Protein AF-A0A944U010-F1 (afdb_monomer)

Sequence (322 aa):
AKILEEIIHKALPENEAYVIQGGVEVAQELLSLPFNHIYYTGGNAVGKIVMKAAADNFSSITLEMGGKSPVIVDETANLENAAKKVAWGRVMNAGQVCVAPEYVIAHETISERFTLLIKEQMESLYNSENTGFNNSKYVPRIINGRHTKRIKSLIDDALKKGAQTVLGGGADLQDRFIEPTILKNMNEKMNIMNEEVFGPVISLLTYKERSEVIEIIEKRANPLALYIYSNNKDNISFFLDNTSSGSAVINNNCIQAGGNPNLPFGGVGSSGMGRSGGHRGFVEMSNERSVVHQPLDKFRDFMLQFPPYSDKYVNMITKAIK

Mean predicted aligned error: 4.66 Å

pLDDT: mean 95.39, std 6.62, range [58.0, 98.94]

Foldseek 3Di:
DVVVQVVDVVPDPCVVDHDDDDDPVSVLVVLQDQAQEEEDEEALVVVVVSVVSCVVNVHHYWYQYAWAAEAEAEPAFPLLLLLLQLLCLLQQQQLLDRFRHQEYAYAPVCQVVSLVSNVVNNCVVQVVVVPFNVPGPRGHADPALVLLVVLLVLLVQQVVVPKDWPDASDGDSVRNDGGQTEIEPDDPVRVSLADRNSGNYYYYHYDHDLVVVLVSQVVIDAGQEYEYGHPDPVSVCVDVVSHHWVYYDYSHTDCLPPPDQPRFHHTDDSSIDATDGHVRNVVSVDDPDDDDDDDPDPVSPPPCVDPPRDPVNVVVVVVVVD

Radius of gyration: 25.42 Å; Cα contacts (8 Å, |Δi|>4): 575; chains: 1; bounding box: 83×34×60 Å

Secondary structure (DSSP, 8-state):
-HHHHHHHHHHS-TTT------SHHHHHHHHHS--SEEEEEE-HHHHHHHHHHHHHTT-EEEEEE----EEEE-TTS-HHHHHHHHHHHHHGGGG--TTS--EEEEETTTHHHHHHHHHHHHHHHH-TTSS-GGG-TTSPPPSSHHHHHHHHHHHHHHHHTT-EEEE---EETTTTEE--EEEES--TTSGGGTS---SSEEEEEEESSHHHHHHHHHTSPPPSEEEEE-S-HHHHHHHHHT---SEEEES-SSTTTTS-TTS-B---GGGEES-BSHHHHHHHTS-----------TTT---TTSSSPPHHHHHHHHHHH-

Solvent-accessible surface area (backbone atoms only — not comparable to full-atom values): 17706 Å² total; per-residue (Å²): 104,71,68,54,38,56,50,42,64,71,73,38,58,69,93,81,44,78,74,84,88,72,61,69,68,52,51,53,56,57,49,71,49,83,48,72,61,49,81,45,77,49,55,62,77,56,51,56,50,51,57,57,41,28,60,81,57,68,26,46,68,32,35,40,27,32,38,59,7,44,30,41,33,46,84,61,31,64,51,69,65,49,17,43,45,49,32,49,40,20,35,48,67,22,9,61,44,54,52,23,52,35,34,37,40,20,28,60,93,42,32,70,64,40,53,52,40,25,49,54,33,39,40,56,74,37,29,68,84,70,74,44,53,88,72,22,94,72,48,49,56,45,96,39,55,69,60,33,53,50,44,52,49,30,54,53,45,25,46,77,71,62,30,42,78,81,37,64,77,51,69,38,69,89,72,14,35,62,38,64,22,35,36,32,66,68,53,87,89,22,57,55,73,78,46,65,64,64,32,26,52,37,40,39,44,70,34,86,53,79,66,52,52,42,59,64,52,66,79,46,68,32,12,23,24,35,29,39,31,54,71,48,66,67,59,53,50,52,54,57,77,64,53,68,49,26,39,76,35,73,72,50,70,62,61,74,67,90,70,45,53,88,47,67,38,37,22,34,77,65,1,16,39,56,42,33,41,55,67,42,31,54,53,66,76,50,81,91,76,84,84,85,86,80,74,96,41,87,82,76,62,67,61,60,84,44,81,81,73,42,71,67,42,53,52,52,53,57,60,72,76,105

Nearest PDB structures (foldseek):
  3u4j-assembly1_D  TM=8.575E-01  e=3.989E-23  Sinorhizobium meliloti
  3rh9-assembly1_A  TM=8.811E-01  e=4.782E-23  Marinobacter nauticus VT8
  4h7n-assembly1_D  TM=8.584E-01  e=9.876E-23  Trichormus variabilis ATCC 29413
  1t90-assembly1_D  TM=8.931E-01  e=3.076E-20  Bacillus subtilis
  1wnb-assembly1_A  TM=8.772E-01  e=2.566E-20  Escherichia coli K-12

Structure (mmCIF, N/CA/C/O backbone):
data_AF-A0A944U010-F1
#
_entry.id   AF-A0A944U010-F1
#
loop_
_atom_site.group_PDB
_atom_site.id
_atom_site.type_symbol
_atom_site.label_atom_id
_atom_site.label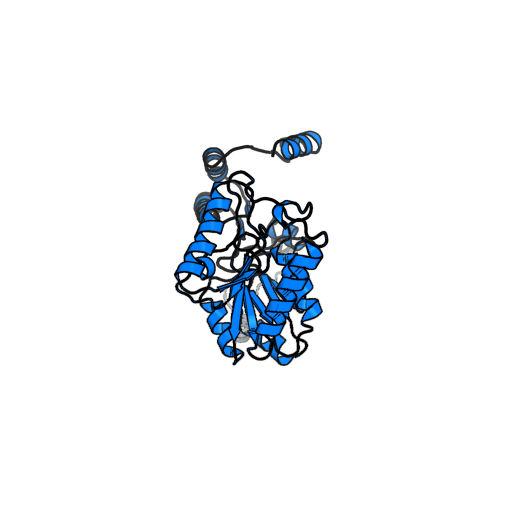_alt_id
_atom_site.label_comp_id
_atom_site.label_asym_id
_atom_site.label_entity_id
_atom_site.label_seq_id
_atom_site.pdbx_PDB_ins_code
_atom_site.Cartn_x
_atom_site.Cartn_y
_atom_site.Cartn_z
_atom_site.occupancy
_atom_site.B_iso_or_equiv
_atom_site.auth_seq_id
_atom_site.auth_comp_id
_atom_site.auth_asym_id
_atom_site.auth_atom_id
_atom_site.pdbx_PDB_model_num
ATOM 1 N N . ALA A 1 1 ? -10.208 6.936 -18.820 1.00 90.75 1 ALA A N 1
ATOM 2 C CA . ALA A 1 1 ? -9.787 6.262 -20.062 1.00 90.75 1 ALA A CA 1
ATOM 3 C C . ALA A 1 1 ? -10.024 7.177 -21.261 1.00 90.75 1 ALA A C 1
ATOM 5 O O . ALA A 1 1 ? -9.066 7.818 -21.649 1.00 90.75 1 ALA A O 1
ATOM 6 N N . LYS A 1 2 ? -11.267 7.390 -21.724 1.00 96.12 2 LYS A N 1
ATOM 7 C CA . LYS A 1 2 ? -11.585 8.322 -22.835 1.00 96.12 2 LYS A CA 1
ATOM 8 C C . LYS A 1 2 ? -10.921 9.707 -22.746 1.00 96.12 2 LYS A C 1
ATOM 10 O O . LYS A 1 2 ? -10.207 10.096 -23.650 1.00 96.12 2 LYS A O 1
ATOM 15 N N . ILE A 1 3 ? -11.056 10.399 -21.611 1.00 97.50 3 ILE A N 1
ATOM 16 C CA . ILE A 1 3 ? -10.417 11.719 -21.419 1.00 97.50 3 ILE A CA 1
ATOM 17 C C . ILE A 1 3 ? -8.880 11.641 -21.505 1.00 97.50 3 ILE A C 1
ATOM 19 O O . ILE A 1 3 ? -8.246 12.557 -22.010 1.00 97.50 3 ILE A O 1
ATOM 23 N N . LEU A 1 4 ? -8.266 10.556 -21.018 1.00 96.94 4 LEU A N 1
ATOM 24 C CA . LEU A 1 4 ? -6.812 10.382 -21.100 1.00 96.94 4 LEU A CA 1
ATOM 25 C C . LEU A 1 4 ? -6.372 10.197 -22.556 1.00 96.94 4 LEU A C 1
ATOM 27 O O . LEU A 1 4 ? -5.407 10.823 -22.970 1.00 96.94 4 LEU A O 1
ATOM 31 N N . GLU A 1 5 ? -7.093 9.374 -23.316 1.00 97.00 5 GLU A N 1
ATOM 32 C CA . GLU A 1 5 ? -6.865 9.200 -24.754 1.00 97.00 5 GLU A CA 1
ATOM 33 C C . GLU A 1 5 ? -6.960 10.538 -25.496 1.00 97.00 5 GLU A C 1
ATOM 35 O O . GLU A 1 5 ? -6.028 10.910 -26.201 1.00 97.00 5 GLU A O 1
ATOM 40 N N . GLU A 1 6 ? -8.026 11.309 -25.259 1.00 97.69 6 GLU A N 1
ATOM 41 C CA . GLU A 1 6 ? -8.210 12.636 -25.862 1.00 97.69 6 GLU A CA 1
ATOM 42 C C . GLU A 1 6 ? -7.049 13.590 -25.546 1.00 97.69 6 GLU A C 1
ATOM 44 O O . GLU A 1 6 ? -6.573 14.306 -26.429 1.00 97.69 6 GLU A O 1
ATOM 49 N N . ILE A 1 7 ? -6.578 13.605 -24.294 1.00 97.88 7 ILE A N 1
ATOM 50 C CA . ILE A 1 7 ? -5.450 14.446 -23.879 1.00 97.88 7 ILE A CA 1
ATOM 51 C C . ILE A 1 7 ? -4.161 14.004 -24.577 1.00 97.88 7 ILE A C 1
ATOM 53 O O . ILE A 1 7 ? -3.458 14.853 -25.120 1.00 97.88 7 ILE A O 1
ATOM 57 N N . ILE A 1 8 ? -3.849 12.705 -24.572 1.00 97.94 8 ILE A N 1
ATOM 58 C CA . ILE A 1 8 ? -2.595 12.184 -25.129 1.00 97.94 8 ILE A CA 1
ATOM 59 C C . ILE A 1 8 ? -2.548 12.371 -26.644 1.00 97.94 8 ILE A C 1
ATOM 61 O O . ILE A 1 8 ? -1.578 12.943 -27.131 1.00 97.94 8 ILE A O 1
ATOM 65 N N . HIS A 1 9 ? -3.607 12.007 -27.371 1.00 96.25 9 HIS A N 1
ATOM 66 C CA . HIS A 1 9 ? -3.659 12.168 -28.830 1.00 96.25 9 HIS A CA 1
ATOM 67 C C . HIS A 1 9 ? -3.589 13.638 -29.267 1.00 96.25 9 HIS A C 1
ATOM 69 O O . HIS A 1 9 ? -3.142 13.944 -30.369 1.00 96.25 9 HIS A O 1
ATOM 75 N N . LYS A 1 10 ? -4.025 14.570 -28.410 1.00 97.50 10 LYS A N 1
ATOM 76 C CA . LYS A 1 10 ? -3.887 16.007 -28.670 1.00 97.50 10 LYS A CA 1
ATOM 77 C C . LYS A 1 10 ? -2.492 16.540 -28.333 1.00 97.50 10 LYS A C 1
ATOM 79 O O . LYS A 1 10 ? -2.054 17.506 -28.953 1.00 97.50 10 LYS A O 1
ATOM 84 N N . ALA A 1 11 ? -1.844 15.988 -27.311 1.00 98.12 11 ALA A N 1
ATOM 85 C CA . ALA A 1 11 ? -0.589 16.508 -26.777 1.00 98.12 11 ALA A CA 1
ATOM 86 C C . ALA A 1 11 ? 0.652 15.947 -27.482 1.00 98.12 11 ALA A C 1
ATOM 88 O O . ALA A 1 11 ? 1.661 16.647 -27.544 1.00 98.12 11 ALA A O 1
ATOM 89 N N . LEU A 1 12 ? 0.590 14.708 -27.975 1.00 98.00 12 LEU A N 1
ATOM 90 C CA . LEU A 1 12 ? 1.741 13.970 -28.490 1.00 98.00 12 LEU A CA 1
ATOM 91 C C . LEU A 1 12 ? 1.408 13.283 -29.824 1.00 98.00 12 LEU A C 1
ATOM 93 O O . LEU A 1 12 ? 0.271 12.850 -30.019 1.00 98.00 12 LEU A O 1
ATOM 97 N N . PRO A 1 13 ? 2.384 13.152 -30.739 1.00 97.81 13 PRO A N 1
ATOM 98 C CA . PRO A 1 13 ? 2.246 12.310 -31.922 1.00 97.81 13 PRO A CA 1
ATOM 99 C C . PRO A 1 13 ? 1.966 10.845 -31.557 1.00 97.81 13 PRO A C 1
ATOM 101 O O . PRO A 1 13 ? 2.537 10.314 -30.603 1.00 97.81 13 PRO A O 1
ATOM 104 N N . GLU A 1 14 ? 1.158 10.155 -32.366 1.00 96.06 14 GLU A N 1
ATOM 105 C CA . GLU A 1 14 ? 0.796 8.746 -32.126 1.00 96.06 14 GLU A CA 1
ATOM 106 C C . GLU A 1 14 ? 2.011 7.802 -32.089 1.00 96.06 14 GLU A C 1
ATOM 108 O O . GLU A 1 14 ? 1.986 6.782 -31.405 1.00 96.06 14 GLU A O 1
ATOM 113 N N . ASN A 1 15 ? 3.095 8.139 -32.798 1.00 96.44 15 ASN A N 1
ATOM 114 C CA . ASN A 1 15 ? 4.334 7.356 -32.813 1.00 96.44 15 ASN A CA 1
ATOM 115 C C . ASN A 1 15 ? 5.243 7.602 -31.592 1.00 96.44 15 ASN A C 1
ATOM 117 O O . ASN A 1 15 ? 6.279 6.949 -31.481 1.00 96.44 15 ASN A O 1
ATOM 121 N N . GLU A 1 16 ? 4.883 8.531 -30.703 1.00 96.81 16 GLU A N 1
ATOM 122 C CA . GLU A 1 16 ? 5.572 8.782 -29.430 1.00 96.81 16 GLU A CA 1
ATOM 123 C C . GLU A 1 16 ? 4.758 8.272 -28.235 1.00 96.81 16 GLU A C 1
ATOM 125 O O . GLU A 1 16 ? 5.322 7.689 -27.309 1.00 96.81 16 GLU A O 1
ATOM 130 N N . ALA A 1 17 ? 3.434 8.465 -28.250 1.00 97.06 17 ALA A N 1
ATOM 131 C CA . ALA A 1 17 ? 2.532 7.971 -27.214 1.00 97.06 17 ALA A CA 1
ATOM 132 C C . ALA A 1 17 ? 1.149 7.631 -27.782 1.00 97.06 17 ALA A C 1
ATOM 134 O O . ALA A 1 17 ? 0.562 8.405 -28.535 1.00 97.06 17 ALA A O 1
ATOM 135 N N . TYR A 1 18 ? 0.595 6.497 -27.350 1.00 96.12 18 TYR A N 1
ATOM 136 C CA . TYR A 1 18 ? -0.709 6.014 -27.801 1.00 96.12 18 TYR A CA 1
ATOM 137 C C . TYR A 1 18 ? -1.495 5.382 -26.649 1.00 96.12 18 TYR A C 1
ATOM 139 O O . TYR A 1 18 ? -0.912 4.734 -25.775 1.00 96.12 18 TYR A O 1
ATOM 147 N N . VAL A 1 19 ? -2.820 5.562 -26.631 1.00 97.00 19 VAL A N 1
ATOM 148 C CA . VAL A 1 19 ? -3.693 5.016 -25.580 1.00 97.00 19 VAL A CA 1
ATOM 149 C C . VAL A 1 19 ? -4.583 3.927 -26.158 1.00 97.00 19 VAL A C 1
ATOM 151 O O . VAL A 1 19 ? -5.473 4.193 -26.955 1.00 97.00 19 VAL A O 1
ATOM 154 N N . ILE A 1 20 ? -4.398 2.696 -25.683 1.00 96.00 20 ILE A N 1
ATOM 155 C CA . ILE A 1 20 ? -5.239 1.560 -26.066 1.00 96.00 20 ILE A CA 1
ATOM 156 C C . ILE A 1 20 ? -6.240 1.293 -24.939 1.00 96.00 20 ILE A C 1
ATOM 158 O O . ILE A 1 20 ? -5.865 0.918 -23.827 1.00 96.00 20 ILE A O 1
ATOM 162 N N . GLN A 1 21 ? -7.529 1.503 -25.213 1.00 97.06 21 GLN A N 1
ATOM 163 C CA . GLN A 1 21 ? -8.601 1.185 -24.269 1.00 97.06 21 GLN A CA 1
ATOM 164 C C . GLN A 1 21 ? -9.054 -0.268 -24.427 1.00 97.06 21 GLN A C 1
ATOM 166 O O . GLN A 1 21 ? -9.300 -0.736 -25.534 1.00 97.06 21 GLN A O 1
ATOM 171 N N . GLY A 1 22 ? -9.251 -0.968 -23.311 1.00 96.38 22 GLY A N 1
ATOM 172 C CA . GLY A 1 22 ? -9.765 -2.329 -23.350 1.00 96.38 22 GLY A CA 1
ATOM 173 C C . GLY A 1 22 ? -9.802 -3.022 -21.997 1.00 96.38 22 GLY A C 1
ATOM 174 O O . GLY A 1 22 ? -9.460 -2.443 -20.965 1.00 96.38 22 GLY A O 1
ATOM 175 N N . GLY A 1 23 ? -10.281 -4.265 -22.029 1.00 95.56 23 GLY A N 1
ATOM 176 C CA . GLY A 1 23 ? -10.322 -5.174 -20.890 1.00 95.56 23 GLY A CA 1
ATOM 177 C C . GLY A 1 23 ? -9.124 -6.121 -20.854 1.00 95.56 23 GLY A C 1
ATOM 178 O O . GLY A 1 23 ? -8.005 -5.763 -21.220 1.00 95.56 23 GLY A O 1
ATOM 179 N N . VAL A 1 24 ? -9.376 -7.348 -20.400 1.00 95.50 24 VAL A N 1
ATOM 180 C CA . VAL A 1 24 ? -8.340 -8.375 -20.224 1.00 95.50 24 VAL A CA 1
ATOM 181 C C . VAL A 1 24 ? -7.765 -8.815 -21.567 1.00 95.50 24 VAL A C 1
ATOM 183 O O . VAL A 1 24 ? -6.556 -8.979 -21.675 1.00 95.50 24 VAL A O 1
ATOM 186 N N . GLU A 1 25 ? -8.608 -8.958 -22.585 1.00 97.25 25 GLU A N 1
ATOM 187 C CA . GLU A 1 25 ? -8.232 -9.443 -23.914 1.00 97.25 25 GLU A CA 1
ATOM 188 C C . GLU A 1 25 ? -7.225 -8.495 -24.579 1.00 97.25 25 GLU A C 1
ATOM 190 O O . GLU A 1 25 ? -6.161 -8.917 -25.021 1.00 97.25 25 GLU A O 1
ATOM 195 N N . VAL A 1 26 ? -7.513 -7.191 -24.542 1.00 97.44 26 VAL A N 1
ATOM 196 C CA . VAL A 1 26 ? -6.627 -6.144 -25.073 1.00 97.44 26 VAL A CA 1
ATOM 197 C C . VAL A 1 26 ? -5.307 -6.091 -24.305 1.00 97.44 26 VAL A C 1
ATOM 199 O O . VAL A 1 26 ? -4.243 -5.979 -24.907 1.00 97.44 26 VAL A O 1
ATOM 202 N N . ALA A 1 27 ? -5.351 -6.200 -22.972 1.00 96.19 27 ALA A N 1
ATOM 203 C CA . ALA A 1 27 ? -4.136 -6.220 -22.164 1.00 96.19 27 ALA A CA 1
ATOM 204 C C . ALA A 1 27 ? -3.255 -7.446 -22.469 1.00 96.19 27 ALA A C 1
ATOM 206 O O . ALA A 1 27 ? -2.035 -7.324 -22.489 1.00 96.19 27 ALA A O 1
ATOM 207 N N . GLN A 1 28 ? -3.851 -8.617 -22.719 1.00 95.81 28 GLN A N 1
ATOM 208 C CA . GLN A 1 28 ? -3.118 -9.831 -23.092 1.00 95.81 28 GLN A CA 1
ATOM 209 C C . GLN A 1 28 ? -2.458 -9.706 -24.465 1.00 95.81 28 GLN A C 1
ATOM 211 O O . GLN A 1 28 ? -1.297 -10.081 -24.611 1.00 95.81 28 GLN A O 1
ATOM 216 N N . GLU A 1 29 ? -3.168 -9.148 -25.445 1.00 97.38 29 GLU A N 1
ATOM 217 C CA . GLU A 1 29 ? -2.607 -8.889 -26.770 1.00 97.38 29 GLU A CA 1
ATOM 218 C C . GLU A 1 29 ? -1.441 -7.897 -26.686 1.00 97.38 29 GLU A C 1
ATOM 220 O O . GLU A 1 29 ? -0.364 -8.174 -27.209 1.00 97.38 29 GLU A O 1
ATOM 225 N N . LEU A 1 30 ? -1.599 -6.806 -25.9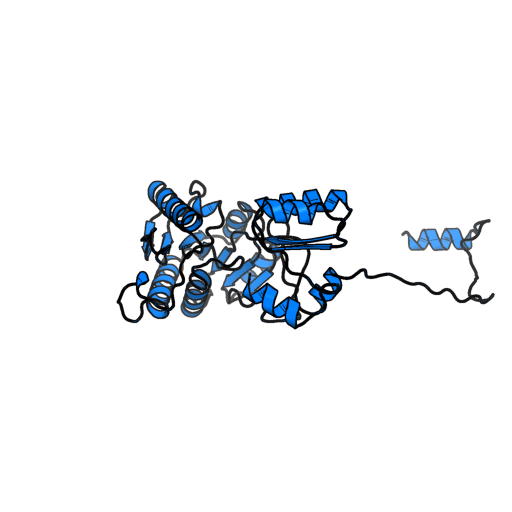28 1.00 97.06 30 LEU A N 1
ATOM 226 C CA . LEU A 1 30 ? -0.531 -5.832 -25.702 1.00 97.06 30 LEU A CA 1
ATOM 227 C C . LEU A 1 30 ? 0.707 -6.475 -25.061 1.00 97.06 30 LEU A C 1
ATOM 229 O O . LEU A 1 30 ? 1.824 -6.251 -25.513 1.00 97.06 30 LEU A O 1
ATOM 233 N N . LEU A 1 31 ? 0.516 -7.315 -24.041 1.00 97.12 31 LEU A N 1
ATOM 234 C CA . LEU A 1 31 ? 1.610 -8.010 -23.358 1.00 97.12 31 LEU A CA 1
ATOM 235 C C . LEU A 1 31 ? 2.352 -9.022 -24.245 1.00 97.12 31 LEU A C 1
ATOM 237 O O . LEU A 1 31 ? 3.470 -9.395 -23.904 1.00 97.12 31 LEU A O 1
ATOM 241 N N . SER A 1 32 ? 1.762 -9.462 -25.361 1.00 96.56 32 SER A N 1
ATOM 242 C CA . SER A 1 32 ? 2.432 -10.354 -26.318 1.00 96.56 32 SER A CA 1
ATOM 243 C C . SER A 1 32 ? 3.426 -9.630 -27.236 1.00 96.56 32 SER A C 1
ATOM 245 O O . SER A 1 32 ? 4.283 -10.268 -27.849 1.00 96.56 32 SER A O 1
ATOM 247 N N . LEU A 1 33 ? 3.333 -8.300 -27.331 1.00 97.62 33 LEU A N 1
ATOM 248 C CA . LEU A 1 33 ? 4.197 -7.489 -28.184 1.00 97.62 33 LEU A CA 1
ATOM 249 C C . LEU A 1 33 ? 5.594 -7.293 -27.558 1.00 97.62 33 LEU A C 1
ATOM 251 O O . LEU A 1 33 ? 5.732 -7.299 -26.332 1.00 97.62 33 LEU A O 1
ATOM 255 N N . PRO A 1 34 ? 6.642 -7.066 -28.376 1.00 97.56 34 PRO A N 1
ATOM 256 C CA . PRO A 1 34 ? 8.034 -7.020 -27.924 1.00 97.56 34 PRO A CA 1
ATOM 257 C C . PRO A 1 34 ? 8.416 -5.673 -27.284 1.00 97.56 34 PRO A C 1
ATOM 259 O O . PRO A 1 34 ? 9.291 -4.955 -27.771 1.00 97.56 34 PRO A O 1
ATOM 262 N N . PHE A 1 35 ? 7.761 -5.308 -26.182 1.00 97.44 35 PHE A N 1
ATOM 263 C CA . PHE A 1 35 ? 8.108 -4.111 -25.414 1.00 97.44 35 PHE A CA 1
ATOM 264 C C . PHE A 1 35 ? 9.478 -4.251 -24.736 1.00 97.44 35 PHE A C 1
ATOM 266 O O . PHE A 1 35 ? 9.810 -5.299 -24.190 1.00 97.44 35 PHE A O 1
ATOM 273 N N . ASN A 1 36 ? 10.278 -3.181 -24.703 1.00 97.25 36 ASN A N 1
ATOM 274 C CA . ASN A 1 36 ? 11.569 -3.192 -23.996 1.00 97.25 36 ASN A CA 1
ATOM 275 C C . ASN A 1 36 ? 11.412 -3.097 -22.468 1.00 97.25 36 ASN A C 1
ATOM 277 O O . ASN A 1 36 ? 12.241 -3.614 -21.713 1.00 97.25 36 ASN A O 1
ATOM 281 N N . HIS A 1 37 ? 10.344 -2.437 -22.021 1.00 97.75 37 HIS A N 1
ATOM 282 C CA . HIS A 1 37 ? 9.996 -2.277 -20.617 1.00 97.75 37 HIS A CA 1
ATOM 283 C C . HIS A 1 37 ? 8.475 -2.343 -20.439 1.00 97.75 37 HIS A C 1
ATOM 285 O O . HIS A 1 37 ? 7.741 -1.802 -21.267 1.00 97.75 37 HIS A O 1
ATOM 291 N N . ILE A 1 38 ? 7.998 -2.968 -19.360 1.00 98.00 38 ILE A N 1
ATOM 292 C CA . ILE A 1 38 ? 6.575 -3.015 -19.002 1.00 98.00 38 ILE A CA 1
ATOM 293 C C . ILE A 1 38 ? 6.385 -2.474 -17.582 1.00 98.00 38 ILE A C 1
ATOM 295 O O . ILE A 1 38 ? 6.851 -3.065 -16.609 1.00 98.00 38 ILE A O 1
ATOM 299 N N . TYR A 1 39 ? 5.641 -1.373 -17.467 1.00 97.94 39 TYR A N 1
ATOM 300 C CA . TYR A 1 39 ? 5.262 -0.780 -16.185 1.00 97.94 39 TYR A CA 1
ATOM 301 C C . TYR A 1 39 ? 3.827 -1.163 -15.824 1.00 97.94 39 TYR A C 1
ATOM 303 O O . TYR A 1 39 ? 2.892 -0.869 -16.570 1.00 97.94 39 TYR A O 1
ATOM 311 N N . TYR A 1 40 ? 3.634 -1.798 -14.671 1.00 98.12 40 TYR A N 1
ATOM 312 C CA . TYR A 1 40 ? 2.326 -2.256 -14.213 1.00 98.12 40 TYR A CA 1
ATOM 313 C C . TYR A 1 40 ? 2.021 -1.760 -12.803 1.00 98.12 40 TYR A C 1
ATOM 315 O O . TYR A 1 40 ? 2.805 -1.975 -11.885 1.00 98.12 40 TYR A O 1
ATOM 323 N N . THR A 1 41 ? 0.830 -1.187 -12.610 1.00 97.69 41 THR A N 1
ATOM 324 C CA . THR A 1 41 ? 0.284 -0.887 -11.282 1.00 97.69 41 THR A CA 1
ATOM 325 C C . THR A 1 41 ? -1.013 -1.652 -11.057 1.00 97.69 41 THR A C 1
ATOM 327 O O . THR A 1 41 ? -1.956 -1.529 -11.842 1.00 97.69 41 THR A O 1
ATOM 330 N N . GLY A 1 42 ? -1.094 -2.422 -9.969 1.00 96.56 42 GLY A N 1
ATOM 331 C CA . GLY A 1 42 ? -2.331 -3.101 -9.587 1.00 96.56 42 GLY A CA 1
ATOM 332 C C . GLY A 1 42 ? -2.150 -4.322 -8.687 1.00 96.56 42 GLY A C 1
ATOM 333 O O . GLY A 1 42 ? -1.337 -4.336 -7.771 1.00 96.56 42 GLY A O 1
ATOM 334 N N . GLY A 1 43 ? -2.981 -5.344 -8.891 1.00 95.31 43 GLY A N 1
ATOM 335 C CA . GLY A 1 43 ? -3.050 -6.507 -8.009 1.00 95.31 43 GLY A CA 1
ATOM 336 C C . GLY A 1 43 ? -2.033 -7.601 -8.344 1.00 95.31 43 GLY A C 1
ATOM 337 O O . GLY A 1 43 ? -1.761 -7.888 -9.510 1.00 95.31 43 GLY A O 1
ATOM 338 N N . ASN A 1 44 ? -1.576 -8.312 -7.310 1.00 94.75 44 ASN A N 1
ATOM 339 C CA . ASN A 1 44 ? -0.583 -9.393 -7.404 1.00 94.75 44 ASN A CA 1
ATOM 340 C C . ASN A 1 44 ? -0.904 -10.489 -8.428 1.00 94.75 44 ASN A C 1
ATOM 342 O O . ASN A 1 44 ? -0.004 -11.031 -9.068 1.00 94.75 44 ASN A O 1
ATOM 346 N N . ALA A 1 45 ? -2.183 -10.832 -8.600 1.00 94.75 45 ALA A N 1
ATOM 347 C CA . ALA A 1 45 ? -2.590 -11.852 -9.563 1.00 94.75 45 ALA A CA 1
ATOM 348 C C . ALA A 1 45 ? -2.239 -11.457 -11.007 1.00 94.75 45 ALA A C 1
ATOM 350 O O . ALA A 1 45 ? -1.738 -12.287 -11.760 1.00 94.75 45 ALA A O 1
ATOM 351 N N . VAL A 1 46 ? -2.457 -10.191 -11.372 1.00 97.06 46 VAL A N 1
ATOM 352 C CA . VAL A 1 46 ? -2.163 -9.680 -12.717 1.00 97.06 46 VAL A CA 1
ATOM 353 C C . VAL A 1 46 ? -0.683 -9.330 -12.854 1.00 97.06 46 VAL A C 1
ATOM 355 O O . VAL A 1 46 ? -0.106 -9.631 -13.891 1.00 97.06 46 VAL A O 1
ATOM 358 N N . GLY A 1 47 ? -0.024 -8.831 -11.802 1.00 97.56 47 GLY A N 1
ATOM 359 C CA . GLY A 1 47 ? 1.431 -8.623 -11.816 1.00 97.56 47 GLY A CA 1
ATOM 360 C C . GLY A 1 47 ? 2.213 -9.900 -12.155 1.00 97.56 47 GLY A C 1
ATOM 361 O O . GLY A 1 47 ? 3.149 -9.867 -12.949 1.00 97.56 47 GLY A O 1
ATOM 362 N N . LYS A 1 48 ? 1.764 -11.065 -11.661 1.00 97.50 48 LYS A N 1
ATOM 363 C CA . LYS A 1 48 ? 2.326 -12.374 -12.051 1.00 97.50 48 LYS A CA 1
ATOM 364 C C . LYS A 1 48 ? 2.108 -12.721 -13.527 1.00 97.50 48 LYS A C 1
ATOM 366 O O . LYS A 1 48 ? 2.933 -13.426 -14.097 1.00 97.50 48 LYS A O 1
ATOM 371 N N . ILE A 1 49 ? 1.002 -12.286 -14.133 1.00 98.00 49 ILE A N 1
ATOM 372 C CA . ILE A 1 49 ? 0.736 -12.487 -15.567 1.00 98.00 49 ILE A CA 1
ATOM 373 C C . ILE A 1 49 ? 1.677 -11.602 -16.386 1.00 98.00 49 ILE A C 1
ATOM 375 O O . ILE A 1 49 ? 2.328 -12.103 -17.297 1.00 98.00 49 ILE A O 1
ATOM 379 N N . VAL A 1 50 ? 1.812 -10.328 -16.003 1.00 98.31 50 VAL A N 1
ATOM 380 C CA . VAL A 1 50 ? 2.733 -9.372 -16.635 1.00 98.31 50 VAL A CA 1
ATOM 381 C C . VAL A 1 50 ? 4.171 -9.886 -16.594 1.00 98.31 50 VAL A C 1
ATOM 383 O O . VAL A 1 50 ? 4.824 -9.948 -17.627 1.00 98.31 50 VAL A O 1
ATOM 386 N N . MET A 1 51 ? 4.644 -10.330 -15.425 1.00 97.88 51 MET A N 1
ATOM 387 C CA . MET A 1 51 ? 6.001 -10.864 -15.268 1.00 97.88 51 MET A CA 1
ATOM 388 C C . MET A 1 51 ? 6.261 -12.093 -16.151 1.00 97.88 51 MET A C 1
ATOM 390 O O . MET A 1 51 ? 7.358 -12.245 -16.677 1.00 97.88 51 MET A O 1
ATOM 394 N N . LYS A 1 52 ? 5.264 -12.972 -16.325 1.00 98.19 52 LYS A N 1
ATOM 395 C CA . LYS A 1 52 ? 5.384 -14.137 -17.214 1.00 98.19 52 LYS A CA 1
ATOM 396 C C . LYS A 1 52 ? 5.468 -13.724 -18.680 1.00 98.19 52 LYS A C 1
ATOM 398 O O . LYS A 1 52 ? 6.330 -14.232 -19.375 1.00 98.19 52 LYS A O 1
ATOM 403 N N . ALA A 1 53 ? 4.617 -12.797 -19.119 1.00 97.88 53 ALA A N 1
ATOM 404 C CA . ALA A 1 53 ? 4.627 -12.315 -20.500 1.00 97.88 53 ALA A CA 1
ATOM 405 C C . ALA A 1 53 ? 5.921 -11.555 -20.841 1.00 97.88 53 ALA A C 1
ATOM 407 O O . ALA A 1 53 ? 6.488 -11.736 -21.912 1.00 97.88 53 ALA A O 1
ATOM 408 N N . ALA A 1 54 ? 6.444 -10.765 -19.899 1.00 98.12 54 ALA A N 1
ATOM 409 C CA . ALA A 1 54 ? 7.714 -10.058 -20.059 1.00 98.12 54 ALA A CA 1
ATOM 410 C C . ALA A 1 54 ? 8.894 -11.000 -20.357 1.00 98.12 54 ALA A C 1
ATOM 412 O O . ALA A 1 54 ? 9.817 -10.630 -21.083 1.00 98.12 54 ALA A O 1
ATOM 413 N N . ALA A 1 55 ? 8.863 -12.224 -19.815 1.00 97.94 55 ALA A N 1
ATOM 414 C CA . ALA A 1 55 ? 9.920 -13.208 -20.011 1.00 97.94 55 ALA A CA 1
ATOM 415 C C . ALA A 1 55 ? 10.047 -13.667 -21.473 1.00 97.94 55 ALA A C 1
ATOM 417 O O . ALA A 1 55 ? 11.161 -13.952 -21.906 1.00 97.94 55 ALA A O 1
ATOM 418 N N . ASP A 1 56 ? 8.951 -13.678 -22.240 1.00 97.19 56 ASP A N 1
ATOM 419 C CA . ASP A 1 56 ? 8.956 -14.109 -23.645 1.00 97.19 56 ASP A CA 1
ATOM 420 C C . ASP A 1 56 ? 9.779 -13.162 -24.538 1.00 97.19 56 ASP A C 1
ATOM 422 O O . ASP A 1 56 ? 10.354 -13.589 -25.538 1.00 97.19 56 ASP A O 1
ATOM 426 N N . ASN A 1 57 ? 9.888 -11.887 -24.146 1.00 96.56 57 ASN A N 1
ATOM 427 C CA . ASN A 1 57 ? 10.598 -10.842 -24.890 1.00 96.56 57 ASN A CA 1
ATOM 428 C C . ASN A 1 57 ? 11.841 -10.301 -24.161 1.00 96.56 57 ASN A C 1
ATOM 430 O O . ASN A 1 57 ? 12.454 -9.341 -24.627 1.00 96.56 57 ASN A O 1
ATOM 434 N N . PHE A 1 58 ? 12.217 -10.891 -23.019 1.00 96.75 58 PHE A N 1
ATOM 435 C CA . PHE A 1 58 ? 13.249 -10.359 -22.116 1.00 96.75 58 PHE A CA 1
ATOM 436 C C . PHE A 1 58 ? 13.021 -8.882 -21.743 1.00 96.75 58 PHE A C 1
ATOM 438 O O . PHE A 1 58 ? 13.970 -8.114 -21.564 1.00 96.75 58 PHE A O 1
ATOM 445 N N . SER A 1 59 ? 11.754 -8.478 -21.629 1.00 97.81 59 SER A N 1
ATOM 446 C CA . SER A 1 59 ? 11.374 -7.126 -21.235 1.00 97.81 59 SER A CA 1
ATOM 447 C C . SER A 1 59 ? 11.794 -6.869 -19.791 1.00 97.81 59 SER A C 1
ATOM 449 O O . SER A 1 59 ? 11.563 -7.690 -18.901 1.00 97.81 59 SER A O 1
ATOM 451 N N . SER A 1 60 ? 12.359 -5.691 -19.537 1.00 97.38 60 SER A N 1
ATOM 452 C CA . SER A 1 60 ? 12.466 -5.192 -18.163 1.00 97.38 60 SER A CA 1
ATOM 453 C C . SER A 1 60 ? 11.070 -4.871 -17.613 1.00 97.38 60 SER A C 1
ATOM 455 O O . SER A 1 60 ? 10.140 -4.614 -18.381 1.00 97.38 60 SER A O 1
ATOM 457 N N . ILE A 1 61 ? 10.887 -4.931 -16.294 1.00 97.56 61 ILE A N 1
ATOM 458 C CA . ILE A 1 61 ? 9.582 -4.700 -15.668 1.00 97.56 61 ILE A CA 1
ATOM 459 C C . ILE A 1 61 ? 9.704 -3.838 -14.422 1.00 97.56 61 ILE A C 1
ATOM 461 O O . ILE A 1 61 ? 10.614 -4.023 -13.618 1.00 97.56 61 ILE A O 1
ATOM 465 N N . THR A 1 62 ? 8.707 -2.987 -14.219 1.00 98.25 62 THR A N 1
ATOM 466 C CA . THR A 1 62 ? 8.430 -2.359 -12.930 1.00 98.25 62 THR A CA 1
ATOM 467 C C . THR A 1 62 ? 7.012 -2.731 -12.520 1.00 98.25 62 THR A C 1
ATOM 469 O O . THR A 1 62 ? 6.052 -2.528 -13.266 1.00 98.25 62 THR A O 1
ATOM 472 N N . LEU A 1 63 ? 6.876 -3.308 -11.329 1.00 98.25 63 LEU A N 1
ATOM 473 C CA . LEU A 1 63 ? 5.610 -3.772 -10.777 1.00 98.25 63 LEU A CA 1
ATOM 474 C C . LEU A 1 63 ? 5.311 -2.987 -9.499 1.00 98.25 63 LEU A C 1
ATOM 476 O O . LEU A 1 63 ? 5.978 -3.181 -8.489 1.00 98.25 63 LEU A O 1
ATOM 480 N N . GLU A 1 64 ? 4.285 -2.145 -9.530 1.00 97.44 64 GLU A N 1
ATOM 481 C CA . GLU A 1 64 ? 3.764 -1.384 -8.392 1.00 97.44 64 GLU A CA 1
ATOM 482 C C . GLU A 1 64 ? 2.504 -2.074 -7.858 1.00 97.44 64 GLU A C 1
ATOM 484 O O . GLU A 1 64 ? 1.409 -1.938 -8.416 1.00 97.44 64 GLU A O 1
ATOM 489 N N . MET A 1 65 ? 2.645 -2.870 -6.800 1.00 96.56 65 MET A N 1
ATOM 490 C CA . MET A 1 65 ? 1.569 -3.723 -6.300 1.00 96.56 65 MET A CA 1
ATOM 491 C C . MET A 1 65 ? 1.159 -3.370 -4.870 1.00 96.56 65 MET A C 1
ATOM 493 O O . MET A 1 65 ? 1.792 -2.581 -4.170 1.00 96.56 65 MET A O 1
ATOM 497 N N . GLY A 1 66 ? 0.015 -3.910 -4.462 1.00 93.81 66 GLY A N 1
ATOM 498 C CA . GLY A 1 66 ? -0.566 -3.662 -3.149 1.00 93.81 66 GLY A CA 1
ATOM 499 C C . GLY A 1 66 ? 0.024 -4.523 -2.035 1.00 93.81 66 GLY A C 1
ATOM 500 O O . GLY A 1 66 ? 1.060 -5.177 -2.156 1.00 93.81 66 GLY A O 1
ATOM 501 N N . GLY A 1 67 ? -0.686 -4.530 -0.917 1.00 94.50 67 GLY A N 1
ATOM 502 C CA . GLY A 1 67 ? -0.336 -5.288 0.274 1.00 94.50 67 GLY A CA 1
ATOM 503 C C . GLY A 1 67 ? -1.028 -4.707 1.497 1.00 94.50 67 GLY A C 1
ATOM 504 O O . GLY A 1 67 ? -1.659 -3.654 1.440 1.00 94.50 67 GLY A O 1
ATOM 505 N N . LYS A 1 68 ? -0.911 -5.384 2.638 1.00 97.62 68 LYS A N 1
ATOM 506 C CA . LYS A 1 68 ? -1.520 -4.891 3.875 1.00 97.62 68 LYS A CA 1
ATOM 507 C C . LYS A 1 68 ? -0.545 -3.966 4.592 1.00 97.62 68 LYS A C 1
ATOM 509 O O . LYS A 1 68 ? 0.321 -4.457 5.299 1.00 97.62 68 LYS A O 1
ATOM 514 N N . SER A 1 69 ? -0.672 -2.655 4.403 1.00 98.44 69 SER A N 1
ATOM 515 C CA . SER A 1 69 ? 0.227 -1.666 5.018 1.00 98.44 69 SER A CA 1
ATOM 516 C C . SER A 1 69 ? -0.025 -1.522 6.536 1.00 98.44 69 SER A C 1
ATOM 518 O O . SER A 1 69 ? -1.084 -1.000 6.908 1.00 98.44 69 SER A O 1
ATOM 520 N N . PRO A 1 70 ? 0.887 -1.977 7.425 1.00 98.69 70 PRO A N 1
ATOM 521 C CA . PRO A 1 70 ? 0.700 -1.888 8.872 1.00 98.69 70 PRO A CA 1
ATOM 522 C C . PRO A 1 70 ? 0.900 -0.470 9.407 1.00 98.69 70 PRO A C 1
ATOM 524 O O . PRO A 1 70 ? 1.705 0.306 8.889 1.00 98.69 70 PRO A O 1
ATOM 527 N N . VAL A 1 71 ? 0.223 -0.177 10.517 1.00 98.94 71 VAL A N 1
ATOM 528 C CA . VAL A 1 71 ? 0.473 0.982 11.377 1.00 98.94 71 VAL A CA 1
ATOM 529 C C . VAL A 1 71 ? 0.879 0.496 12.759 1.00 98.94 71 VAL A C 1
ATOM 531 O O . VAL A 1 71 ? 0.063 -0.060 13.484 1.00 98.94 71 VAL A O 1
ATOM 534 N N . ILE A 1 72 ? 2.122 0.737 13.142 1.00 98.94 72 ILE A N 1
ATOM 535 C CA . ILE A 1 72 ? 2.645 0.455 14.476 1.00 98.94 72 ILE A CA 1
ATOM 536 C C . ILE A 1 72 ? 2.470 1.718 15.319 1.00 98.94 72 ILE A C 1
ATOM 538 O O . ILE A 1 72 ? 2.864 2.802 14.884 1.00 98.94 72 ILE A O 1
ATOM 542 N N . VAL A 1 73 ? 1.871 1.600 16.504 1.00 98.88 73 VAL A N 1
ATOM 543 C CA . VAL A 1 73 ? 1.662 2.729 17.426 1.00 98.88 73 VAL A CA 1
ATOM 544 C C . VAL A 1 73 ? 2.133 2.338 18.816 1.00 98.88 73 VAL A C 1
ATOM 546 O O . VAL A 1 73 ? 1.512 1.492 19.461 1.00 98.88 73 VAL A O 1
ATOM 549 N N . ASP A 1 74 ? 3.220 2.957 19.268 1.00 98.62 74 ASP A N 1
ATOM 550 C CA . ASP A 1 74 ? 3.761 2.700 20.601 1.00 98.62 74 ASP A CA 1
ATOM 551 C C . ASP A 1 74 ? 3.190 3.653 21.663 1.00 98.62 74 ASP A C 1
ATOM 553 O O . ASP A 1 74 ? 2.469 4.614 21.374 1.00 98.62 74 ASP A O 1
ATOM 557 N N . GLU A 1 75 ? 3.510 3.377 22.921 1.00 97.94 75 GLU A N 1
ATOM 558 C CA . GLU A 1 75 ? 3.059 4.117 24.096 1.00 97.94 75 GLU A CA 1
ATOM 559 C C . GLU A 1 75 ? 3.537 5.579 24.147 1.00 97.94 75 GLU A C 1
ATOM 561 O O . GLU A 1 75 ? 2.989 6.380 24.906 1.00 97.94 75 GLU A O 1
ATOM 566 N N . THR A 1 76 ? 4.534 5.949 23.339 1.00 98.44 76 THR A N 1
ATOM 567 C CA . THR A 1 76 ? 5.111 7.302 23.294 1.00 98.44 76 THR A CA 1
ATOM 568 C C . THR A 1 76 ? 4.505 8.181 22.199 1.00 98.44 76 THR A C 1
ATOM 570 O O . THR A 1 76 ? 4.808 9.377 22.121 1.00 98.44 76 THR A O 1
ATOM 573 N N . ALA A 1 77 ? 3.659 7.611 21.339 1.00 98.56 77 ALA A N 1
ATOM 574 C CA . ALA A 1 77 ? 3.041 8.304 20.221 1.00 98.56 77 ALA A CA 1
ATOM 575 C C . ALA A 1 77 ? 2.121 9.459 20.658 1.00 98.56 77 ALA A C 1
ATOM 577 O O . ALA A 1 77 ? 1.390 9.386 21.647 1.00 98.56 77 ALA A O 1
ATOM 578 N N . ASN A 1 78 ? 2.063 10.518 19.843 1.00 98.62 78 ASN A N 1
ATOM 579 C CA . ASN A 1 78 ? 0.985 11.503 19.945 1.00 98.62 78 ASN A CA 1
ATOM 580 C C . ASN A 1 78 ? -0.307 10.896 19.370 1.00 98.62 78 ASN A C 1
ATOM 582 O O . ASN A 1 78 ? -0.532 10.938 18.158 1.00 98.62 78 ASN A O 1
ATOM 586 N N . LEU A 1 79 ? -1.137 10.323 20.245 1.00 98.75 79 LEU A N 1
ATOM 587 C CA . LEU A 1 79 ? -2.314 9.542 19.855 1.00 98.75 79 LEU A CA 1
ATOM 588 C C . LEU A 1 79 ? -3.354 10.350 19.071 1.00 98.75 79 LEU A C 1
ATOM 590 O O . LEU A 1 79 ? -3.900 9.835 18.102 1.00 98.75 79 LEU A O 1
ATOM 594 N N . GLU A 1 80 ? -3.616 11.607 19.435 1.00 98.50 80 GLU A N 1
ATOM 595 C CA . GLU A 1 80 ? -4.588 12.448 18.717 1.00 98.50 80 GLU A CA 1
ATOM 596 C C . GLU A 1 80 ? -4.121 12.738 17.289 1.00 98.50 80 GLU A C 1
ATOM 598 O O . GLU A 1 80 ? -4.875 12.596 16.321 1.00 98.50 80 GLU A O 1
ATOM 603 N N . ASN A 1 81 ? -2.842 13.095 17.141 1.00 98.69 81 ASN A N 1
ATOM 604 C CA . ASN A 1 81 ? -2.249 13.347 15.837 1.00 98.69 81 ASN A CA 1
ATOM 605 C C . ASN A 1 81 ? -2.225 12.080 14.972 1.00 98.69 81 ASN A C 1
ATOM 607 O O . ASN A 1 81 ? -2.565 12.135 13.788 1.00 98.69 81 ASN A O 1
ATOM 611 N N . ALA A 1 82 ? -1.845 10.950 15.569 1.00 98.81 82 ALA A N 1
ATOM 612 C CA . ALA A 1 82 ? -1.821 9.655 14.908 1.00 98.81 82 ALA A CA 1
ATOM 613 C C . ALA A 1 82 ? -3.223 9.232 14.453 1.00 98.81 82 ALA A C 1
ATOM 615 O O . ALA A 1 82 ? -3.412 8.912 13.281 1.00 98.81 82 ALA A O 1
ATOM 616 N N . ALA A 1 83 ? -4.224 9.323 15.331 1.00 98.88 83 ALA A N 1
ATOM 617 C CA . ALA A 1 83 ? -5.591 8.899 15.049 1.00 98.88 83 ALA A CA 1
ATOM 618 C C . ALA A 1 83 ? -6.202 9.709 13.906 1.00 98.88 83 ALA A C 1
ATOM 620 O O . ALA A 1 83 ? -6.814 9.138 13.006 1.00 98.88 83 ALA A O 1
ATOM 621 N N . LYS A 1 84 ? -5.965 11.028 13.886 1.00 98.81 84 LYS A N 1
ATOM 622 C CA . LYS A 1 84 ? -6.437 11.910 12.812 1.00 98.81 84 LYS A CA 1
ATOM 623 C C . LYS A 1 84 ? -5.867 11.513 11.453 1.00 98.81 84 LYS A C 1
ATOM 625 O O . LYS A 1 84 ? -6.600 11.437 10.468 1.00 98.81 84 LYS A O 1
ATOM 630 N N . LYS A 1 85 ? -4.559 11.254 11.397 1.00 98.81 85 LYS A N 1
ATOM 631 C CA . LYS A 1 85 ? -3.857 10.876 10.163 1.00 98.81 85 LYS A CA 1
ATOM 632 C C . LYS A 1 85 ? -4.276 9.487 9.677 1.00 98.81 85 LYS A C 1
ATOM 634 O O . LYS A 1 85 ? -4.577 9.333 8.494 1.00 98.81 85 LYS A O 1
ATOM 639 N N . VAL A 1 86 ? -4.394 8.523 10.591 1.00 98.81 86 VAL A N 1
ATOM 640 C CA . VAL A 1 86 ? -4.854 7.158 10.298 1.00 98.81 86 VAL A CA 1
ATOM 641 C C . VAL A 1 86 ? -6.301 7.156 9.797 1.00 98.81 86 VAL A C 1
ATOM 643 O O . VAL A 1 86 ? -6.584 6.538 8.770 1.00 98.81 86 VAL A O 1
ATOM 646 N N . ALA A 1 87 ? -7.203 7.891 10.457 1.00 98.69 87 ALA A N 1
ATOM 647 C CA . ALA A 1 87 ? -8.592 8.044 10.024 1.00 98.69 87 ALA A CA 1
ATOM 648 C C . ALA A 1 87 ? -8.675 8.643 8.613 1.00 98.69 87 ALA A C 1
ATOM 650 O O . ALA A 1 87 ? -9.347 8.086 7.743 1.00 98.69 87 ALA A O 1
ATOM 651 N N . TRP A 1 88 ? -7.932 9.727 8.358 1.00 98.62 88 TRP A N 1
ATOM 652 C CA . TRP A 1 88 ? -7.852 10.334 7.030 1.00 98.62 88 TRP A CA 1
ATOM 653 C C . TRP A 1 88 ? -7.315 9.357 5.975 1.00 98.62 88 TRP A C 1
ATOM 655 O O . TRP A 1 88 ? -7.939 9.152 4.934 1.00 98.62 88 TRP A O 1
ATOM 665 N N . GLY A 1 89 ? -6.185 8.705 6.260 1.00 98.06 89 GLY A N 1
ATOM 666 C CA . GLY A 1 89 ? -5.523 7.789 5.334 1.00 98.06 89 GLY A CA 1
ATOM 667 C C . GLY A 1 89 ? -6.351 6.552 4.997 1.00 98.06 89 GLY A C 1
ATOM 668 O O . GLY A 1 89 ? -6.244 6.031 3.889 1.00 98.06 89 GLY A O 1
ATOM 669 N N . ARG A 1 90 ? -7.189 6.071 5.923 1.00 98.25 90 ARG A N 1
ATOM 670 C CA . ARG A 1 90 ? -8.068 4.924 5.663 1.00 98.25 90 ARG A CA 1
ATOM 671 C C . ARG A 1 90 ? -9.267 5.284 4.798 1.00 98.25 90 ARG A C 1
ATOM 673 O O . ARG A 1 90 ? -9.691 4.459 3.992 1.00 98.25 90 ARG A O 1
ATOM 680 N N . VAL A 1 91 ? -9.852 6.463 5.006 1.00 98.31 91 VAL A N 1
ATOM 681 C CA . VAL A 1 91 ? -11.118 6.852 4.363 1.00 98.31 91 VAL A CA 1
ATOM 682 C C . VAL A 1 91 ? -10.886 7.607 3.054 1.00 98.31 91 VAL A C 1
ATOM 684 O O . VAL A 1 91 ? -11.756 7.576 2.183 1.00 98.31 91 VAL A O 1
ATOM 687 N N . MET A 1 92 ? -9.717 8.228 2.846 1.00 97.00 92 MET A N 1
ATOM 688 C CA . MET A 1 92 ? -9.387 8.848 1.559 1.00 97.00 92 MET A CA 1
ATOM 689 C C . MET A 1 92 ? -9.567 7.842 0.411 1.00 97.00 92 MET A C 1
ATOM 691 O O . MET A 1 92 ? -9.166 6.682 0.502 1.00 97.00 92 MET A O 1
ATOM 695 N N . ASN A 1 93 ? -10.235 8.270 -0.661 1.00 98.00 93 ASN A N 1
ATOM 696 C CA . ASN A 1 93 ? -10.647 7.399 -1.769 1.00 98.00 93 ASN A CA 1
ATOM 697 C C . ASN A 1 93 ? -11.441 6.138 -1.339 1.00 98.00 93 ASN A C 1
ATOM 699 O O . ASN A 1 93 ? -11.346 5.089 -1.976 1.00 98.00 93 ASN A O 1
ATOM 703 N N . ALA A 1 94 ? -12.181 6.204 -0.226 1.00 98.12 94 ALA A N 1
ATOM 704 C CA . ALA A 1 94 ? -12.810 5.054 0.431 1.00 98.12 94 ALA A CA 1
ATOM 705 C C . ALA A 1 94 ? -11.817 3.912 0.715 1.00 98.12 94 ALA A C 1
ATOM 707 O O . ALA A 1 94 ? -12.150 2.737 0.595 1.00 98.12 94 ALA A O 1
ATOM 708 N N . GLY A 1 95 ? -10.564 4.247 1.028 1.00 97.81 95 GLY A N 1
ATOM 709 C CA . GLY A 1 95 ? -9.503 3.281 1.289 1.00 97.81 95 GLY A CA 1
ATOM 710 C C . GLY A 1 95 ? -8.997 2.534 0.056 1.00 97.81 95 GLY A C 1
ATOM 711 O O . GLY A 1 95 ? -8.252 1.572 0.211 1.00 97.81 95 GLY A O 1
ATOM 712 N N . GLN A 1 96 ? -9.378 2.940 -1.155 1.00 98.31 96 GLN A N 1
ATOM 713 C CA . GLN A 1 96 ? -8.926 2.326 -2.406 1.00 98.31 96 GLN A CA 1
ATOM 714 C C . GLN A 1 96 ? -7.570 2.914 -2.827 1.00 98.31 96 GLN A C 1
ATOM 716 O O . GLN A 1 96 ? -7.459 3.591 -3.851 1.00 98.31 96 GLN A O 1
ATOM 721 N N . VAL A 1 97 ? -6.553 2.733 -1.981 1.00 97.25 97 VAL A N 1
ATOM 722 C CA . VAL A 1 97 ? -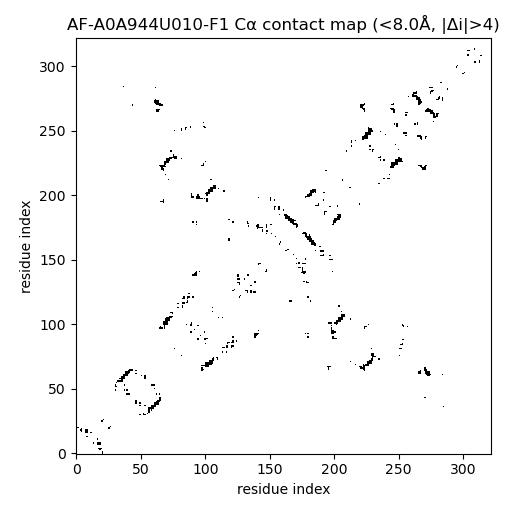5.191 3.251 -2.181 1.00 97.25 97 VAL A CA 1
ATOM 723 C C . VAL A 1 97 ? -4.188 2.216 -1.670 1.00 97.25 97 VAL A C 1
ATOM 725 O O . VAL A 1 97 ? -4.293 1.798 -0.522 1.00 97.25 97 VAL A O 1
ATOM 728 N N . CYS A 1 98 ? -3.188 1.841 -2.478 1.00 96.69 98 CYS A N 1
ATOM 729 C CA . CYS A 1 98 ? -2.214 0.786 -2.132 1.00 96.69 98 CYS A CA 1
ATOM 730 C C . CYS A 1 98 ? -1.381 1.105 -0.876 1.00 96.69 98 CYS A C 1
ATOM 732 O O . CYS A 1 98 ? -0.891 0.212 -0.193 1.00 96.69 98 CYS A O 1
ATOM 734 N N . VAL A 1 99 ? -1.218 2.395 -0.567 1.00 97.31 99 VAL A N 1
ATOM 735 C CA . VAL A 1 99 ? -0.524 2.876 0.635 1.00 97.31 99 VAL A CA 1
ATOM 736 C C . VAL A 1 99 ? -1.482 3.259 1.769 1.00 97.31 99 VAL A C 1
ATOM 738 O O . VAL A 1 99 ? -1.042 3.840 2.757 1.00 97.31 99 VAL A O 1
ATOM 741 N N . ALA A 1 100 ? -2.788 3.004 1.669 1.00 97.94 100 ALA A N 1
ATOM 742 C CA . ALA A 1 100 ? -3.694 3.283 2.784 1.00 97.94 100 ALA A CA 1
ATOM 743 C C . ALA A 1 100 ? -3.319 2.426 4.014 1.00 97.94 100 ALA A C 1
ATOM 745 O O . ALA A 1 100 ? -2.996 1.248 3.853 1.00 97.94 100 ALA A O 1
ATOM 746 N N . PRO A 1 101 ? -3.393 2.976 5.240 1.00 98.12 101 PRO A N 1
ATOM 747 C CA . PRO A 1 101 ? -3.325 2.196 6.474 1.00 98.12 101 PRO A CA 1
ATOM 748 C C . PRO A 1 101 ? -4.309 1.018 6.451 1.00 98.12 101 PRO A C 1
ATOM 750 O O . PRO A 1 101 ? -5.507 1.232 6.320 1.00 98.12 101 PRO A O 1
ATOM 753 N N . GLU A 1 102 ? -3.858 -0.227 6.578 1.00 97.44 102 GLU A N 1
ATOM 754 C CA . GLU A 1 102 ? -4.749 -1.402 6.525 1.00 97.44 102 GLU A CA 1
ATOM 755 C C . GLU A 1 102 ? -5.147 -1.903 7.905 1.00 97.44 102 GLU A C 1
ATOM 757 O O . GLU A 1 102 ? -6.323 -2.155 8.177 1.00 97.44 102 GLU A O 1
ATOM 762 N N . TYR A 1 103 ? -4.164 -2.024 8.787 1.00 98.62 103 TYR A N 1
ATOM 763 C CA . TYR A 1 103 ? -4.370 -2.500 10.140 1.00 98.62 103 TYR A CA 1
ATOM 764 C C . TYR A 1 103 ? -3.409 -1.810 11.096 1.00 98.62 103 TYR A C 1
ATOM 766 O O . TYR A 1 103 ? -2.298 -1.430 10.727 1.00 98.62 103 TYR A O 1
ATOM 774 N N . VAL A 1 104 ? -3.869 -1.634 12.325 1.00 98.88 104 VAL A N 1
ATOM 775 C CA . VAL A 1 104 ? -3.142 -0.983 13.408 1.00 98.88 104 VAL A CA 1
ATOM 776 C C . VAL A 1 104 ? -2.685 -2.050 14.391 1.00 98.88 104 VAL A C 1
ATOM 778 O O . VAL A 1 104 ? -3.468 -2.920 14.759 1.00 98.88 104 VAL A O 1
ATOM 781 N N . ILE A 1 105 ? -1.438 -1.950 14.835 1.00 98.75 105 ILE A N 1
ATOM 782 C CA . ILE A 1 105 ? -0.829 -2.738 15.901 1.00 98.75 105 ILE A CA 1
ATOM 783 C C . ILE A 1 105 ? -0.440 -1.732 16.988 1.00 98.75 105 ILE A C 1
ATOM 785 O O . ILE A 1 105 ? 0.563 -1.028 16.864 1.00 98.75 105 ILE A O 1
ATOM 789 N N . ALA A 1 106 ? -1.286 -1.590 18.005 1.00 98.75 106 ALA A N 1
ATOM 790 C CA . ALA A 1 106 ? -1.123 -0.582 19.050 1.00 98.75 106 ALA A CA 1
ATOM 791 C C . ALA A 1 106 ? -0.667 -1.228 20.364 1.00 98.75 106 ALA A C 1
ATOM 793 O O . ALA A 1 106 ? -1.149 -2.310 20.710 1.00 98.75 106 ALA A O 1
ATOM 794 N N . HIS A 1 107 ? 0.225 -0.574 21.109 1.00 98.75 107 HIS A N 1
ATOM 795 C CA . HIS A 1 107 ? 0.664 -1.093 22.404 1.00 98.75 107 HIS A CA 1
ATOM 796 C C . HIS A 1 107 ? -0.537 -1.233 23.357 1.00 98.75 107 HIS A C 1
ATOM 798 O O . HIS A 1 107 ? -1.429 -0.375 23.380 1.00 98.75 107 HIS A O 1
ATOM 804 N N . GLU A 1 108 ? -0.587 -2.314 24.140 1.00 98.50 108 GLU A N 1
ATOM 805 C CA . GLU A 1 108 ? -1.758 -2.684 24.950 1.00 98.50 108 GLU A CA 1
ATOM 806 C C . GLU A 1 108 ? -2.228 -1.556 25.883 1.00 98.50 108 GLU A C 1
ATOM 808 O O . GLU A 1 108 ? -3.429 -1.339 26.043 1.00 98.50 108 GLU A O 1
ATOM 813 N N . THR A 1 109 ? -1.292 -0.765 26.417 1.00 98.56 109 THR A N 1
ATOM 814 C CA . THR A 1 109 ? -1.582 0.340 27.345 1.00 98.56 109 THR A CA 1
ATOM 815 C C . THR A 1 109 ? -2.306 1.523 26.699 1.00 98.56 109 THR A C 1
ATOM 817 O O . THR A 1 109 ? -2.924 2.313 27.412 1.00 98.56 109 THR A O 1
ATOM 820 N N . ILE A 1 110 ? -2.251 1.662 25.368 1.00 98.56 110 ILE A N 1
ATOM 821 C CA . ILE A 1 110 ? -2.860 2.781 24.632 1.00 98.56 110 ILE A CA 1
ATOM 822 C C . ILE A 1 110 ? -3.961 2.352 23.661 1.00 98.56 110 ILE A C 1
ATOM 824 O O . ILE A 1 110 ? -4.689 3.210 23.163 1.00 98.56 110 ILE A O 1
ATOM 828 N N . SER A 1 111 ? -4.121 1.051 23.402 1.00 98.12 111 SER A N 1
ATOM 829 C CA . SER A 1 111 ? -4.939 0.545 22.292 1.00 98.12 111 SER A CA 1
ATOM 830 C C . SER A 1 111 ? -6.414 0.949 22.357 1.00 98.12 111 SER A C 1
ATOM 832 O O . SER A 1 111 ? -6.958 1.455 21.372 1.00 98.12 111 SER A O 1
ATOM 834 N N . GLU A 1 112 ? -7.067 0.812 23.516 1.00 98.25 112 GLU A N 1
ATOM 835 C CA . GLU A 1 112 ? -8.480 1.198 23.662 1.00 98.25 112 GLU A CA 1
ATOM 836 C C . GLU A 1 112 ? -8.666 2.711 23.465 1.00 98.25 112 GLU A C 1
ATOM 838 O O . GLU A 1 112 ? -9.523 3.140 22.689 1.00 98.25 112 GLU A O 1
ATOM 843 N N . ARG A 1 113 ? -7.803 3.537 24.076 1.00 98.56 113 ARG A N 1
ATOM 844 C CA . ARG A 1 113 ? -7.839 4.998 23.891 1.00 98.56 113 ARG A CA 1
ATOM 845 C C . ARG A 1 113 ? -7.606 5.378 22.431 1.00 98.56 113 ARG A C 1
ATOM 847 O O . ARG A 1 113 ? -8.320 6.220 21.897 1.00 98.56 113 ARG A O 1
ATOM 854 N N . PHE A 1 114 ? -6.620 4.767 21.781 1.00 98.75 114 PHE A N 1
ATOM 855 C CA . PHE A 1 114 ? -6.301 5.052 20.387 1.00 98.75 114 PHE A CA 1
ATOM 856 C C . PHE A 1 114 ? -7.445 4.660 19.446 1.00 98.75 114 PHE A C 1
ATOM 858 O O . PHE A 1 114 ? -7.789 5.417 18.543 1.00 98.75 114 PHE A O 1
ATOM 865 N N . THR A 1 115 ? -8.093 3.525 19.704 1.00 98.69 115 THR A N 1
ATOM 866 C CA . THR A 1 115 ? -9.257 3.056 18.945 1.00 98.69 115 THR A CA 1
ATOM 867 C C . THR A 1 115 ? -10.421 4.050 19.019 1.00 98.69 115 THR A C 1
ATOM 869 O O . THR A 1 115 ? -11.015 4.381 17.990 1.00 98.69 115 THR A O 1
ATOM 872 N N . LEU A 1 116 ? -10.721 4.572 20.214 1.00 98.69 116 LEU A N 1
ATOM 873 C CA . LEU A 1 116 ? -11.748 5.603 20.397 1.00 98.69 116 LEU A CA 1
ATOM 874 C C . LEU A 1 116 ? -11.379 6.909 19.685 1.00 98.69 116 LEU A C 1
ATOM 876 O O . LEU A 1 116 ? -12.224 7.488 19.009 1.00 98.69 116 LEU A O 1
ATOM 880 N N . LEU A 1 117 ? -10.111 7.322 19.738 1.00 98.88 117 LEU A N 1
ATOM 881 C CA . LEU A 1 117 ? -9.648 8.500 19.005 1.00 98.88 117 LEU A CA 1
ATOM 882 C C . LEU A 1 117 ? -9.791 8.323 17.487 1.00 98.88 117 LEU A C 1
ATOM 884 O O . LEU A 1 117 ? -10.201 9.258 16.809 1.00 98.88 117 LEU A O 1
ATOM 888 N N . ILE A 1 118 ? -9.502 7.143 16.921 1.00 98.75 118 ILE A N 1
ATOM 889 C CA . ILE A 1 118 ? -9.729 6.902 15.482 1.00 98.75 118 ILE A CA 1
ATOM 890 C C . ILE A 1 118 ? -11.216 7.054 15.154 1.00 98.75 118 ILE A C 1
ATOM 892 O O . ILE A 1 118 ? -11.548 7.703 14.161 1.00 98.75 118 ILE A O 1
ATOM 896 N N . LYS A 1 119 ? -12.103 6.495 15.990 1.00 98.69 119 LYS A N 1
ATOM 897 C CA . LYS A 1 119 ? -13.555 6.644 15.832 1.00 98.69 119 LYS A CA 1
ATOM 898 C C . LYS A 1 119 ? -13.954 8.121 15.803 1.00 98.69 119 LYS A C 1
ATOM 900 O O . LYS A 1 119 ? -14.574 8.553 14.835 1.00 98.69 119 LYS A O 1
ATOM 905 N N . GLU A 1 120 ? -13.557 8.885 16.817 1.00 98.69 120 GLU A N 1
ATOM 906 C CA . GLU A 1 120 ? -13.867 10.315 16.926 1.00 98.69 120 GLU A CA 1
ATOM 907 C C . GLU A 1 120 ? -13.353 11.102 15.716 1.00 98.69 120 GLU A C 1
ATOM 909 O O . GLU A 1 120 ? -14.045 11.971 15.189 1.00 98.69 120 GLU A O 1
ATOM 914 N N . GLN A 1 121 ? -12.148 10.788 15.230 1.00 98.62 121 GLN A N 1
ATOM 915 C CA . GLN A 1 121 ? -11.578 11.455 14.061 1.00 98.62 121 GLN A CA 1
ATOM 916 C C . GLN A 1 121 ? -12.295 11.065 12.765 1.00 98.62 121 GLN A C 1
ATOM 918 O O . GLN A 1 121 ? -12.489 11.926 11.911 1.00 98.62 121 GLN A O 1
ATOM 923 N N . MET A 1 122 ? -12.735 9.812 12.606 1.00 98.56 122 MET A N 1
ATOM 924 C CA . MET A 1 122 ? -13.569 9.420 11.466 1.00 98.56 122 MET A CA 1
ATOM 925 C C . MET A 1 122 ? -14.909 10.163 11.484 1.00 98.56 122 MET A C 1
ATOM 927 O O . MET A 1 122 ? -15.295 10.735 10.465 1.00 98.56 122 MET A O 1
ATOM 931 N N . GLU A 1 123 ? -15.588 10.215 12.632 1.00 98.25 123 GLU A N 1
ATOM 932 C CA . GLU A 1 123 ? -16.842 10.962 12.796 1.00 98.25 123 GLU A CA 1
ATOM 933 C C . GLU A 1 123 ? -16.638 12.462 12.526 1.00 98.25 123 GLU A C 1
ATOM 935 O O . GLU A 1 123 ? -17.367 13.049 11.733 1.00 98.25 123 GLU A O 1
ATOM 940 N N . SER A 1 124 ? -15.597 13.073 13.092 1.00 98.06 124 SER A N 1
ATOM 941 C CA . SER A 1 124 ? -15.293 14.499 12.921 1.00 98.06 124 SER A CA 1
ATOM 942 C C . SER A 1 124 ? -14.936 14.876 11.478 1.00 98.06 124 SER A C 1
ATOM 944 O O . SER A 1 124 ? -15.397 15.894 10.966 1.00 98.06 124 SER A O 1
ATOM 946 N N . LEU A 1 125 ? -14.135 14.059 10.788 1.00 97.94 125 LEU A N 1
ATOM 947 C CA . LEU A 1 125 ? -13.696 14.356 9.421 1.00 97.94 125 LEU A CA 1
ATOM 948 C C . LEU A 1 125 ? -14.781 14.080 8.376 1.00 97.94 125 LEU A C 1
ATOM 950 O O . LEU A 1 125 ? -14.839 14.773 7.359 1.00 97.94 125 LEU A O 1
ATOM 954 N N . TYR A 1 126 ? -15.611 13.059 8.599 1.00 98.00 126 TYR A N 1
ATOM 955 C CA . TYR A 1 126 ? -16.472 12.504 7.555 1.00 98.00 126 TYR A CA 1
ATOM 956 C C . TYR A 1 126 ? -17.958 12.478 7.905 1.00 98.00 126 TYR A C 1
ATOM 958 O O . TYR A 1 126 ? -18.754 12.190 7.019 1.00 98.00 126 TYR A O 1
ATOM 966 N N . ASN A 1 127 ? -18.355 12.797 9.134 1.00 97.06 127 ASN A N 1
ATOM 967 C CA . ASN A 1 127 ? -19.751 12.863 9.574 1.00 97.06 127 ASN A CA 1
ATOM 968 C C . ASN A 1 127 ? -19.984 14.025 10.566 1.00 97.06 127 ASN A C 1
ATOM 970 O O . ASN A 1 127 ? -20.764 13.906 11.508 1.00 97.06 127 ASN A O 1
ATOM 974 N N . SER A 1 128 ? -19.311 15.163 10.369 1.00 94.75 128 SER A N 1
ATOM 975 C CA . SER A 1 128 ? -19.397 16.3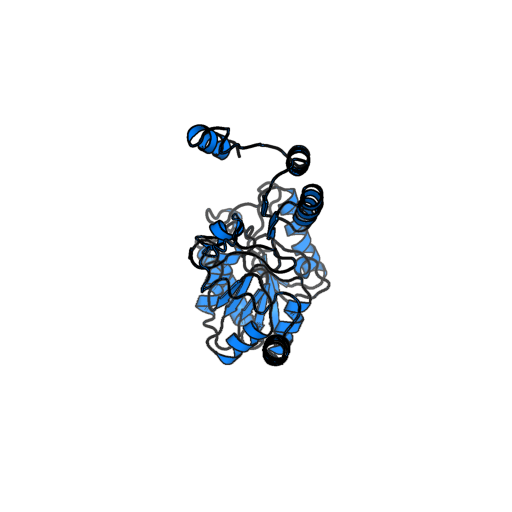23 11.273 1.00 94.75 128 SER A CA 1
ATOM 976 C C . SER A 1 128 ? -20.803 16.919 11.392 1.00 94.75 128 SER A C 1
ATOM 978 O O . SER A 1 128 ? -21.155 17.462 12.434 1.00 94.75 128 SER A O 1
ATOM 980 N N . GLU A 1 129 ? -21.614 16.806 10.339 1.00 94.94 129 GLU A N 1
ATOM 981 C CA . GLU A 1 129 ? -23.009 17.270 10.307 1.00 94.94 129 GLU A CA 1
ATOM 982 C C . GLU A 1 129 ? -23.991 16.259 10.928 1.00 94.94 129 GLU A C 1
ATOM 984 O O . GLU A 1 129 ? -25.183 16.540 11.030 1.00 94.94 129 GLU A O 1
ATOM 989 N N . ASN A 1 130 ? -23.505 15.082 11.343 1.00 93.81 130 ASN A N 1
ATOM 990 C CA . ASN A 1 130 ? -24.292 13.994 11.924 1.00 93.81 130 ASN A CA 1
ATOM 991 C C . ASN A 1 130 ? -25.481 13.531 11.051 1.00 93.81 130 ASN A C 1
ATOM 993 O O . ASN A 1 130 ? -26.538 13.151 11.552 1.00 93.81 130 ASN A O 1
ATOM 997 N N . THR A 1 131 ? -25.308 13.557 9.728 1.00 95.38 131 THR A N 1
ATOM 998 C CA . THR A 1 131 ? -26.298 13.082 8.744 1.00 95.38 131 THR A CA 1
ATOM 999 C C . THR A 1 131 ? -26.040 11.640 8.292 1.00 95.38 131 THR A C 1
ATOM 1001 O O . THR A 1 131 ? -26.811 11.091 7.505 1.00 95.38 131 THR A O 1
ATOM 1004 N N . GLY A 1 132 ? -24.983 11.006 8.808 1.00 95.94 132 GLY A N 1
ATOM 1005 C CA . GLY A 1 132 ? -24.529 9.660 8.463 1.00 95.94 132 GLY A CA 1
ATOM 1006 C C . GLY A 1 132 ? -23.466 9.669 7.361 1.00 95.94 132 GLY A C 1
ATOM 1007 O O . GLY A 1 132 ? -23.524 10.459 6.419 1.00 95.94 132 GLY A O 1
ATOM 1008 N N . PHE A 1 133 ? -22.505 8.740 7.432 1.00 97.56 133 PHE A N 1
ATOM 1009 C CA . PHE A 1 133 ? -21.378 8.681 6.488 1.00 97.56 133 PHE A CA 1
ATOM 1010 C C . PHE A 1 133 ? -21.799 8.546 5.018 1.00 97.56 133 PHE A C 1
ATOM 1012 O O . PHE A 1 133 ? -21.097 9.043 4.141 1.00 97.56 133 PHE A O 1
ATOM 1019 N N . ASN A 1 134 ? -22.941 7.909 4.734 1.00 96.50 134 ASN A N 1
ATOM 1020 C CA . ASN A 1 134 ? -23.430 7.751 3.361 1.00 96.50 134 ASN A CA 1
ATOM 1021 C C . ASN A 1 134 ? -23.796 9.096 2.706 1.00 96.50 134 ASN A C 1
ATOM 1023 O O . ASN A 1 134 ? -23.611 9.279 1.503 1.00 96.50 134 ASN A O 1
ATOM 1027 N N . ASN A 1 135 ? -24.256 10.059 3.509 1.00 96.12 135 ASN A N 1
ATOM 1028 C CA . ASN A 1 135 ? -24.642 11.394 3.053 1.00 96.12 135 ASN A CA 1
ATOM 1029 C C . ASN A 1 135 ? -23.455 12.368 2.991 1.00 96.12 135 ASN A C 1
ATOM 1031 O O . ASN A 1 135 ? -23.585 13.491 2.506 1.00 96.12 135 ASN A O 1
ATOM 1035 N N . SER A 1 136 ? -22.277 11.945 3.453 1.00 96.12 136 SER A N 1
ATOM 1036 C CA . SER A 1 136 ? -21.078 12.768 3.439 1.00 96.12 136 SER A CA 1
ATOM 1037 C C . SER A 1 136 ? -20.490 12.892 2.041 1.00 96.12 136 SER A C 1
ATOM 1039 O O . SER A 1 136 ? -20.068 11.907 1.431 1.00 96.12 136 SER A O 1
ATOM 1041 N N . LYS A 1 137 ? -20.337 14.132 1.569 1.00 95.00 137 LYS A N 1
ATOM 1042 C CA . LYS A 1 137 ? -19.632 14.434 0.311 1.00 95.00 137 LYS A CA 1
ATOM 1043 C C . LYS A 1 137 ? -18.139 14.077 0.336 1.00 95.00 137 LYS A C 1
ATOM 1045 O O . LYS A 1 137 ? -17.495 14.090 -0.708 1.00 95.00 137 LYS A O 1
ATOM 1050 N N . TYR A 1 138 ? -17.584 13.794 1.517 1.00 96.25 138 TYR A N 1
ATOM 1051 C CA . TYR A 1 138 ? -16.169 13.473 1.705 1.00 96.25 138 TYR A CA 1
ATOM 1052 C C . TYR A 1 138 ? -15.891 11.969 1.791 1.00 96.25 138 TYR A C 1
ATOM 1054 O O . TYR A 1 138 ? -14.721 11.595 1.849 1.00 96.25 138 TYR A O 1
ATOM 1062 N N . VAL A 1 139 ? -16.925 11.114 1.791 1.00 97.81 139 VAL A N 1
ATOM 1063 C CA . VAL A 1 139 ? -16.780 9.650 1.774 1.00 97.81 139 VAL A CA 1
ATOM 1064 C C . VAL A 1 139 ? -17.032 9.130 0.354 1.00 97.81 139 VAL A C 1
ATOM 1066 O O . VAL A 1 139 ? -18.179 9.095 -0.102 1.00 97.81 139 VAL A O 1
ATOM 1069 N N . PRO A 1 140 ? -15.982 8.715 -0.377 1.00 98.00 140 PRO A N 1
ATOM 1070 C CA . PRO A 1 140 ? -16.130 8.228 -1.744 1.00 98.00 140 PRO A CA 1
ATOM 1071 C C . PRO A 1 140 ? -16.876 6.890 -1.811 1.00 98.00 140 PRO A C 1
ATOM 1073 O O . PRO A 1 140 ? -17.087 6.212 -0.805 1.00 98.00 140 PRO A O 1
ATOM 1076 N N . ARG A 1 141 ? -17.258 6.487 -3.024 1.00 98.31 141 ARG A N 1
ATOM 1077 C CA . ARG A 1 141 ? -17.863 5.174 -3.287 1.00 98.31 141 ARG A CA 1
ATOM 1078 C C . ARG A 1 141 ? -16.819 4.159 -3.738 1.00 98.31 141 ARG A C 1
ATOM 1080 O O . ARG A 1 141 ? -15.771 4.508 -4.283 1.00 98.31 141 ARG A O 1
ATOM 1087 N N . ILE A 1 142 ? -17.135 2.885 -3.548 1.00 98.75 142 ILE A N 1
ATOM 1088 C CA . ILE A 1 142 ? -16.350 1.781 -4.091 1.00 98.75 142 ILE A CA 1
ATOM 1089 C C . ILE A 1 142 ? -16.530 1.726 -5.611 1.00 98.75 142 ILE A C 1
ATOM 1091 O O . ILE A 1 142 ? -17.619 1.963 -6.139 1.00 98.75 142 ILE A O 1
ATOM 1095 N N . ILE A 1 143 ? -15.454 1.387 -6.318 1.00 98.31 143 ILE A N 1
ATOM 1096 C CA . ILE A 1 143 ? -15.373 1.462 -7.780 1.00 98.31 143 ILE A CA 1
ATOM 1097 C C . ILE A 1 143 ? -16.477 0.679 -8.509 1.00 98.31 143 ILE A C 1
ATOM 1099 O O . ILE A 1 143 ? -16.986 1.131 -9.532 1.00 98.31 143 ILE A O 1
ATOM 1103 N N . ASN A 1 144 ? -16.872 -0.494 -8.001 1.00 97.88 144 ASN A N 1
ATOM 1104 C CA . ASN A 1 144 ? -17.931 -1.320 -8.581 1.00 97.88 144 ASN A CA 1
ATOM 1105 C C . ASN A 1 144 ? -18.547 -2.282 -7.547 1.00 97.88 144 ASN A C 1
ATOM 1107 O O . ASN A 1 144 ? -17.969 -2.545 -6.492 1.00 97.88 144 ASN A O 1
ATOM 1111 N N . GLY A 1 145 ? -19.698 -2.870 -7.890 1.00 98.00 145 GLY A N 1
ATOM 1112 C CA . GLY A 1 145 ? -20.432 -3.770 -6.994 1.00 98.00 145 GLY A CA 1
ATOM 1113 C C . GLY A 1 145 ? -19.699 -5.072 -6.642 1.00 98.00 145 GLY A C 1
ATOM 1114 O O . GLY A 1 145 ? -19.955 -5.638 -5.580 1.00 98.00 145 GLY A O 1
ATOM 1115 N N . ARG A 1 146 ? -18.759 -5.547 -7.476 1.00 97.69 146 ARG A N 1
ATOM 1116 C CA . ARG A 1 146 ? -17.921 -6.716 -7.148 1.00 97.69 146 ARG A CA 1
ATOM 1117 C C . ARG A 1 146 ? -17.020 -6.401 -5.954 1.00 97.69 146 ARG A C 1
ATOM 1119 O O . ARG A 1 146 ? -16.981 -7.187 -5.009 1.00 97.69 146 ARG A O 1
ATOM 1126 N N . HIS A 1 147 ? -16.334 -5.257 -5.973 1.00 98.38 147 HIS A N 1
ATOM 1127 C CA . HIS A 1 147 ? -15.489 -4.837 -4.854 1.00 98.38 147 HIS A CA 1
ATOM 1128 C C . HIS A 1 147 ? -16.317 -4.494 -3.611 1.00 98.38 147 HIS A C 1
ATOM 1130 O O . HIS A 1 147 ? -15.916 -4.895 -2.521 1.00 98.38 147 HIS A O 1
ATOM 1136 N N . THR A 1 148 ? -17.496 -3.872 -3.755 1.00 98.69 148 THR A N 1
ATOM 1137 C CA . THR A 1 148 ? -18.397 -3.612 -2.615 1.00 98.69 148 THR A CA 1
ATOM 1138 C C . THR A 1 148 ? -18.806 -4.917 -1.922 1.00 98.69 148 THR A C 1
ATOM 1140 O O . THR A 1 148 ? -18.648 -5.053 -0.710 1.00 98.69 148 THR A O 1
ATOM 1143 N N . LYS A 1 149 ? -19.250 -5.925 -2.689 1.00 98.50 149 LYS A N 1
ATOM 1144 C CA . LYS A 1 149 ? -19.616 -7.247 -2.150 1.00 98.50 149 LYS A CA 1
ATOM 1145 C C . LYS A 1 149 ? -18.437 -7.950 -1.480 1.00 98.50 149 LYS A C 1
ATOM 1147 O O . LYS A 1 149 ? -18.614 -8.535 -0.413 1.00 98.50 149 LYS A O 1
ATOM 1152 N N . ARG A 1 150 ? -17.240 -7.884 -2.078 1.00 98.50 150 ARG A N 1
ATOM 1153 C CA . ARG A 1 150 ? -16.022 -8.468 -1.496 1.00 98.50 150 ARG A CA 1
ATOM 1154 C C . ARG A 1 150 ? -15.707 -7.840 -0.139 1.00 98.50 150 ARG A C 1
ATOM 1156 O O . ARG A 1 150 ? -15.551 -8.573 0.827 1.00 98.50 150 ARG A O 1
ATOM 1163 N N . ILE A 1 151 ? -15.675 -6.509 -0.050 1.00 98.75 151 ILE A N 1
ATOM 1164 C CA . ILE A 1 151 ? -15.371 -5.799 1.203 1.00 98.75 151 ILE A CA 1
ATOM 1165 C C . ILE A 1 151 ? -16.409 -6.139 2.278 1.00 98.75 151 ILE A C 1
ATOM 1167 O O . ILE A 1 151 ? -16.035 -6.521 3.383 1.00 98.75 151 ILE A O 1
ATOM 1171 N N . LYS A 1 152 ? -17.707 -6.101 1.944 1.00 98.56 152 LYS A N 1
ATOM 1172 C CA . LYS A 1 152 ? -18.770 -6.495 2.880 1.00 98.56 152 LYS A CA 1
ATOM 1173 C C . LYS A 1 152 ? -18.609 -7.938 3.369 1.00 98.56 152 LYS A C 1
ATOM 1175 O O . LYS A 1 152 ? -18.784 -8.201 4.553 1.00 98.56 152 LYS A O 1
ATOM 1180 N N . SER A 1 153 ? -18.213 -8.854 2.484 1.00 98.56 153 SER A N 1
ATOM 1181 C CA . SER A 1 153 ? -17.966 -10.255 2.850 1.00 98.56 153 SER A CA 1
ATOM 1182 C C . SER A 1 153 ? -16.786 -10.409 3.815 1.00 98.56 153 SER A C 1
ATOM 1184 O O . SER A 1 153 ? -16.854 -11.254 4.702 1.00 98.56 153 SER A O 1
ATOM 1186 N N . LEU A 1 154 ? -15.734 -9.589 3.688 1.00 98.75 154 LEU A N 1
ATOM 1187 C CA . LEU A 1 154 ? -14.614 -9.577 4.640 1.00 98.75 154 LEU A CA 1
ATOM 1188 C C . LEU A 1 154 ? -15.053 -9.092 6.028 1.00 98.75 154 LEU A C 1
ATOM 1190 O O . LEU A 1 154 ? -14.645 -9.681 7.027 1.00 98.75 154 LEU A O 1
ATOM 1194 N N . ILE A 1 155 ? -15.902 -8.058 6.091 1.00 98.69 155 ILE A N 1
ATOM 1195 C CA . ILE A 1 155 ? -16.487 -7.575 7.353 1.00 98.69 155 ILE A CA 1
ATOM 1196 C C . ILE A 1 155 ? -17.337 -8.686 7.985 1.00 98.69 155 ILE A C 1
ATOM 1198 O O . ILE A 1 155 ? -17.134 -9.033 9.145 1.00 98.69 155 ILE A O 1
ATOM 1202 N N . ASP A 1 156 ? -18.245 -9.294 7.217 1.00 98.56 156 ASP A N 1
ATOM 1203 C CA . ASP A 1 156 ? -19.142 -10.344 7.716 1.00 98.56 156 ASP A CA 1
ATOM 1204 C C . ASP A 1 156 ? -18.391 -11.589 8.197 1.00 98.56 156 ASP A C 1
ATOM 1206 O O . ASP A 1 156 ? -18.758 -12.179 9.213 1.00 98.56 156 ASP A O 1
ATOM 1210 N N . ASP A 1 157 ? -17.342 -11.994 7.479 1.00 98.75 157 ASP A N 1
ATOM 1211 C CA . ASP A 1 157 ? -16.464 -13.092 7.882 1.00 98.75 157 ASP A CA 1
ATOM 1212 C C . ASP A 1 157 ? -15.762 -12.794 9.210 1.00 98.75 157 ASP A C 1
ATOM 1214 O O . ASP A 1 157 ? -15.758 -13.637 10.110 1.00 98.75 157 ASP A O 1
ATOM 1218 N N . ALA A 1 158 ? -15.224 -11.581 9.364 1.00 98.62 158 ALA A N 1
ATOM 1219 C CA . ALA A 1 158 ? -14.573 -11.161 10.596 1.00 98.62 158 ALA A CA 1
ATOM 1220 C C . ALA A 1 158 ? -15.552 -11.196 11.780 1.00 98.62 158 ALA A C 1
ATOM 1222 O O . ALA A 1 158 ? -15.251 -11.805 12.807 1.00 98.62 158 ALA A O 1
ATOM 1223 N N . LEU A 1 159 ? -16.751 -10.622 11.631 1.00 98.50 159 LEU A N 1
ATOM 1224 C CA . LEU A 1 159 ? -17.765 -10.607 12.694 1.00 98.50 159 LEU A CA 1
ATOM 1225 C C . LEU A 1 159 ? -18.200 -12.025 13.090 1.00 98.50 159 LEU A C 1
ATOM 1227 O O . LEU A 1 159 ? -18.259 -12.347 14.276 1.00 98.50 159 LEU A O 1
ATOM 1231 N N . LYS A 1 160 ? -18.410 -12.917 12.113 1.00 98.38 160 LYS A N 1
ATOM 1232 C CA . LYS A 1 160 ? -18.721 -14.336 12.373 1.00 98.38 160 LYS A CA 1
ATOM 1233 C C . LYS A 1 160 ? -17.611 -15.066 13.130 1.00 98.38 160 LYS A C 1
ATOM 1235 O O . LYS A 1 160 ? -17.894 -16.011 13.860 1.00 98.38 160 LYS A O 1
ATOM 1240 N N . LYS A 1 161 ? -16.358 -14.646 12.956 1.00 98.50 161 LYS A N 1
ATOM 1241 C CA . LYS A 1 161 ? -15.168 -15.235 13.590 1.00 98.50 161 LYS A CA 1
ATOM 1242 C C . LYS A 1 161 ? -14.730 -14.500 14.864 1.00 98.50 161 LYS A C 1
ATOM 1244 O O . LYS A 1 161 ? -13.618 -14.731 15.342 1.00 98.50 161 LYS A O 1
ATOM 1249 N N . GLY A 1 162 ? -15.599 -13.654 15.427 1.00 98.00 162 GLY A N 1
ATOM 1250 C CA . GLY A 1 162 ? -15.426 -13.049 16.751 1.00 98.00 162 GLY A CA 1
ATOM 1251 C C . GLY A 1 162 ? -14.895 -11.615 16.760 1.00 98.00 162 GLY A C 1
ATOM 1252 O O . GLY A 1 162 ? -14.600 -11.097 17.838 1.00 98.00 162 GLY A O 1
ATOM 1253 N N . ALA A 1 163 ? -14.784 -10.963 15.599 1.00 98.38 163 ALA A N 1
ATOM 1254 C CA . ALA A 1 163 ? -14.475 -9.540 15.550 1.00 98.38 163 ALA A CA 1
ATOM 1255 C C . ALA A 1 163 ? -15.600 -8.722 16.187 1.00 98.38 163 ALA A C 1
ATOM 1257 O O . ALA A 1 163 ? -16.772 -9.098 16.136 1.00 98.38 163 ALA A O 1
ATOM 1258 N N . GLN A 1 164 ? -15.243 -7.562 16.725 1.00 98.38 164 GLN A N 1
ATOM 1259 C CA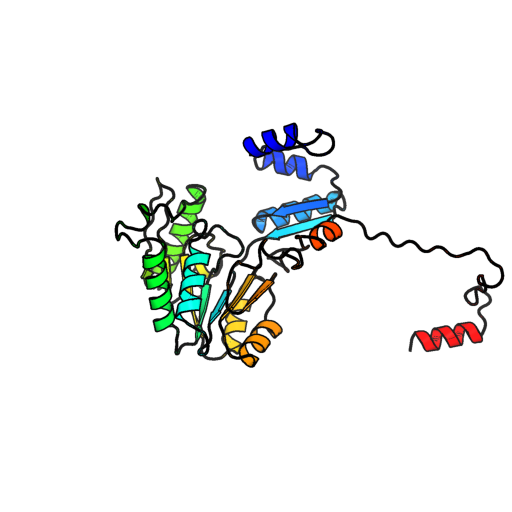 . GLN A 1 164 ? -16.197 -6.605 17.271 1.00 98.38 164 GLN A CA 1
ATOM 1260 C C . GLN A 1 164 ? -16.151 -5.302 16.485 1.00 98.38 164 GLN A C 1
ATOM 1262 O O . GLN A 1 164 ? -15.076 -4.758 16.233 1.00 98.38 164 GLN A O 1
ATOM 1267 N N . THR A 1 165 ? -17.325 -4.785 16.140 1.00 98.50 165 THR A N 1
ATOM 1268 C CA . THR A 1 165 ? -17.467 -3.469 15.518 1.00 98.50 165 THR A CA 1
ATOM 1269 C C . THR A 1 165 ? -17.362 -2.375 16.572 1.00 98.50 165 THR A C 1
ATOM 1271 O O . THR A 1 165 ? -18.110 -2.382 17.547 1.00 98.50 165 THR A O 1
ATOM 1274 N N . VAL A 1 166 ? -16.461 -1.415 16.363 1.00 98.50 166 VAL A N 1
ATOM 1275 C CA . VAL A 1 166 ? -16.373 -0.187 17.175 1.00 98.50 166 VAL A CA 1
ATOM 1276 C C . VAL A 1 166 ? -17.095 0.978 16.495 1.00 98.50 166 VAL A C 1
ATOM 1278 O O . VAL A 1 166 ? -17.716 1.808 17.159 1.00 98.50 166 VAL A O 1
ATOM 1281 N N . LEU A 1 167 ? -17.015 1.028 15.166 1.00 98.38 167 LEU A N 1
ATOM 1282 C CA . LEU A 1 167 ? -17.668 2.008 14.305 1.00 98.38 167 LEU A CA 1
ATOM 1283 C C . LEU A 1 167 ? -18.068 1.319 12.998 1.00 98.38 167 LEU A C 1
ATOM 1285 O O . LEU A 1 167 ? -17.312 0.482 12.501 1.00 98.38 167 LEU A O 1
ATOM 1289 N N . GLY A 1 168 ? -19.213 1.703 12.439 1.00 97.50 168 GLY A N 1
ATOM 1290 C CA . GLY A 1 168 ? -19.632 1.333 11.090 1.00 97.50 168 GLY A CA 1
ATOM 1291 C C . GLY A 1 168 ? -20.127 -0.106 10.940 1.00 97.50 168 GLY A C 1
ATOM 1292 O O . GLY A 1 168 ? -20.869 -0.619 11.775 1.00 97.50 168 GLY A O 1
ATOM 1293 N N . GLY A 1 169 ? -19.720 -0.761 9.851 1.00 94.44 169 GLY A N 1
ATOM 1294 C CA . GLY A 1 169 ? -20.160 -2.103 9.455 1.00 94.44 169 GLY A CA 1
ATOM 1295 C C . GLY A 1 169 ? -21.318 -2.115 8.449 1.00 94.44 169 GLY A C 1
ATOM 1296 O O . GLY A 1 169 ? -21.638 -3.174 7.898 1.00 94.44 169 GLY A O 1
ATOM 1297 N N . GLY A 1 170 ? -21.925 -0.957 8.172 1.00 95.88 170 GLY A N 1
ATOM 1298 C CA . GLY A 1 170 ? -22.958 -0.792 7.158 1.00 95.88 170 GLY A CA 1
ATOM 1299 C C . GLY A 1 170 ? -22.432 -0.856 5.722 1.00 95.88 170 GLY A C 1
ATOM 1300 O O . GLY A 1 170 ? -21.266 -0.585 5.426 1.00 95.88 170 GLY A O 1
ATOM 1301 N N . ALA A 1 171 ? -23.320 -1.214 4.797 1.00 97.62 171 ALA A N 1
ATOM 1302 C CA . ALA A 1 171 ? -23.052 -1.189 3.364 1.00 97.62 171 ALA A CA 1
ATOM 1303 C C . ALA A 1 171 ? -24.343 -0.952 2.576 1.00 97.62 171 ALA A C 1
ATOM 1305 O O . ALA A 1 171 ? -25.387 -1.504 2.923 1.00 97.62 171 ALA A O 1
ATOM 1306 N N . ASP A 1 172 ? -24.236 -0.218 1.472 1.00 97.38 172 ASP A N 1
ATOM 1307 C CA . ASP A 1 172 ? -25.271 -0.125 0.444 1.00 97.38 172 ASP A CA 1
ATOM 1308 C C . ASP A 1 172 ? -24.683 -0.625 -0.880 1.00 97.38 172 ASP A C 1
ATOM 1310 O O . ASP A 1 172 ? -23.815 -0.001 -1.496 1.00 97.38 172 ASP A O 1
ATOM 1314 N N . LEU A 1 173 ? -25.134 -1.803 -1.313 1.00 95.62 173 LEU A N 1
ATOM 1315 C CA . LEU A 1 173 ? -24.638 -2.435 -2.534 1.00 95.62 173 LEU A CA 1
ATOM 1316 C C . LEU A 1 173 ? -25.111 -1.724 -3.806 1.00 95.62 173 LEU A C 1
ATOM 1318 O O . LEU A 1 173 ? -24.435 -1.840 -4.830 1.00 95.62 173 LEU A O 1
ATOM 1322 N N . GLN A 1 174 ? -26.250 -1.027 -3.760 1.00 95.75 174 GLN A N 1
ATOM 1323 C CA . GLN A 1 174 ? -26.778 -0.288 -4.905 1.00 95.75 174 GLN A CA 1
ATOM 1324 C C . GLN A 1 174 ? -25.979 0.998 -5.109 1.00 95.75 174 GLN A C 1
ATOM 1326 O O . GLN A 1 174 ? -25.544 1.278 -6.228 1.00 95.75 174 GLN A O 1
ATOM 1331 N N . ASP A 1 175 ? -25.681 1.703 -4.017 1.00 96.88 175 ASP A N 1
ATOM 1332 C CA . ASP A 1 175 ? -24.868 2.925 -4.040 1.00 96.88 175 ASP A CA 1
ATOM 1333 C C . ASP A 1 175 ? -23.347 2.658 -4.018 1.00 96.88 175 ASP A C 1
ATOM 1335 O O . ASP A 1 175 ? -22.519 3.569 -4.021 1.00 96.88 175 ASP A O 1
ATOM 1339 N N . ARG A 1 176 ? -22.935 1.381 -4.016 1.00 98.25 176 ARG A N 1
ATOM 1340 C CA . ARG A 1 176 ? -21.525 0.958 -3.885 1.00 98.25 176 ARG A CA 1
ATOM 1341 C C . ARG A 1 176 ? -20.844 1.587 -2.665 1.00 98.25 176 ARG A C 1
ATOM 1343 O O . ARG A 1 176 ? -19.652 1.898 -2.695 1.00 98.25 176 ARG A O 1
ATOM 1350 N N . PHE A 1 177 ? -21.592 1.763 -1.590 1.00 98.56 177 PHE A N 1
ATOM 1351 C CA . PHE A 1 177 ? -21.135 2.378 -0.359 1.00 98.56 177 PHE A CA 1
ATOM 1352 C C . PHE A 1 177 ? -20.740 1.305 0.660 1.00 98.56 177 PHE A C 1
ATOM 1354 O O . PHE A 1 177 ? -21.440 0.308 0.846 1.00 98.56 177 PHE A O 1
ATOM 1361 N N . ILE A 1 178 ? -19.607 1.525 1.324 1.00 98.69 178 ILE A N 1
ATOM 1362 C CA . ILE A 1 178 ? -19.195 0.813 2.534 1.00 98.69 178 ILE A CA 1
ATOM 1363 C C . ILE A 1 178 ? -18.981 1.885 3.592 1.00 98.69 178 ILE A C 1
ATOM 1365 O O . ILE A 1 178 ? -18.246 2.844 3.355 1.00 98.69 178 ILE A O 1
ATOM 1369 N N . GLU A 1 179 ? -19.620 1.725 4.742 1.00 98.44 179 GLU A N 1
ATOM 1370 C CA . GLU A 1 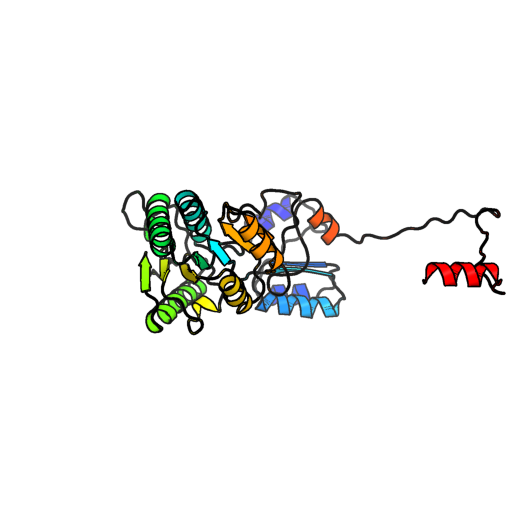179 ? -19.471 2.655 5.851 1.00 98.44 179 GLU A CA 1
ATOM 1371 C C . GLU A 1 179 ? -18.038 2.602 6.408 1.00 98.44 179 GLU A C 1
ATOM 1373 O O . GLU A 1 179 ? -17.498 1.500 6.564 1.00 98.44 179 GLU A O 1
ATOM 1378 N N . PRO A 1 180 ? -17.395 3.748 6.718 1.00 98.62 180 PRO A N 1
ATOM 1379 C CA . PRO A 1 180 ? -16.147 3.764 7.471 1.00 98.62 180 PRO A CA 1
ATOM 1380 C C . PRO A 1 180 ? -16.248 2.883 8.719 1.00 98.62 180 PRO A C 1
ATOM 1382 O O . PRO A 1 180 ? -17.100 3.101 9.576 1.00 98.62 180 PRO A O 1
ATOM 1385 N N . THR A 1 181 ? -15.414 1.847 8.784 1.00 98.81 181 THR A N 1
ATOM 1386 C CA . THR A 1 181 ? -15.565 0.753 9.748 1.00 98.81 181 THR A CA 1
ATOM 1387 C C . THR A 1 181 ? -14.287 0.540 10.550 1.00 98.81 181 THR A C 1
ATOM 1389 O O . THR A 1 181 ? -13.190 0.501 9.992 1.00 98.81 181 THR A O 1
ATOM 1392 N N . ILE A 1 182 ? -14.435 0.339 11.858 1.00 98.81 182 ILE A N 1
ATOM 1393 C CA . ILE A 1 182 ? -13.351 -0.034 12.774 1.00 98.81 182 ILE A CA 1
ATOM 1394 C C . ILE A 1 182 ? -13.708 -1.380 13.398 1.00 98.81 182 ILE A C 1
ATOM 1396 O O . ILE A 1 182 ? -14.739 -1.496 14.067 1.00 98.81 182 ILE A O 1
ATOM 1400 N N . LEU A 1 183 ? -12.853 -2.384 13.199 1.00 98.81 183 LEU A N 1
ATOM 1401 C CA . LEU A 1 183 ? -13.009 -3.711 13.791 1.00 98.81 183 LEU A CA 1
ATOM 1402 C C . LEU A 1 183 ? -11.883 -3.991 14.789 1.00 98.81 183 LEU A C 1
ATOM 1404 O O . LEU A 1 183 ? -10.717 -3.753 14.483 1.00 98.81 183 LEU A O 1
ATOM 1408 N N . LYS A 1 184 ? -12.222 -4.552 15.953 1.00 98.00 184 LYS A N 1
ATOM 1409 C CA . LYS A 1 184 ? -11.261 -5.040 16.957 1.00 98.00 184 LYS A CA 1
ATOM 1410 C C . LYS A 1 184 ? -11.421 -6.536 17.232 1.00 98.00 184 LYS A C 1
ATOM 1412 O O . LYS A 1 184 ? -12.348 -7.166 16.722 1.00 98.00 184 LYS A O 1
ATOM 1417 N N . ASN A 1 185 ? -10.520 -7.093 18.042 1.00 96.38 185 ASN A N 1
ATOM 1418 C CA . ASN A 1 185 ? -10.407 -8.530 18.335 1.00 96.38 185 ASN A CA 1
ATOM 1419 C C . ASN A 1 185 ? -10.105 -9.367 17.086 1.00 96.38 185 ASN A C 1
ATOM 1421 O O . ASN A 1 185 ? -10.714 -10.408 16.838 1.00 96.38 185 ASN A O 1
ATOM 1425 N N . MET A 1 186 ? -9.168 -8.879 16.275 1.00 97.56 186 MET A N 1
ATOM 1426 C CA . MET A 1 186 ? -8.734 -9.562 15.063 1.00 97.56 186 MET A CA 1
ATOM 1427 C C . MET A 1 186 ? -7.975 -10.845 15.385 1.00 97.56 186 MET A C 1
ATOM 1429 O O . MET A 1 186 ? -7.206 -10.908 16.341 1.00 97.56 186 MET A O 1
ATOM 1433 N N . ASN A 1 187 ? -8.153 -11.862 14.546 1.00 94.69 187 ASN A N 1
ATOM 1434 C CA . ASN A 1 187 ? -7.327 -13.060 14.575 1.00 94.69 187 ASN A CA 1
ATOM 1435 C C . ASN A 1 187 ? -7.030 -13.563 13.161 1.00 94.69 187 ASN A C 1
ATOM 1437 O O . ASN A 1 187 ? -7.725 -13.237 12.199 1.00 94.69 187 ASN A O 1
ATOM 1441 N N . GLU A 1 188 ? -6.003 -14.400 13.048 1.00 95.38 188 GLU A N 1
ATOM 1442 C CA . GLU A 1 188 ? -5.464 -14.857 11.761 1.00 95.38 188 GLU A CA 1
ATOM 1443 C C . GLU A 1 188 ? -6.424 -15.744 10.954 1.00 95.38 188 GLU A C 1
ATOM 1445 O O . GLU A 1 188 ? -6.225 -15.942 9.758 1.00 95.38 188 GLU A O 1
ATOM 1450 N N . LYS A 1 189 ? -7.501 -16.258 11.567 1.00 96.50 189 LYS A N 1
ATOM 1451 C CA . LYS A 1 189 ? -8.518 -17.042 10.848 1.00 96.50 189 LYS A CA 1
ATOM 1452 C C . LYS A 1 189 ? -9.471 -16.154 10.046 1.00 96.50 189 LYS A C 1
ATOM 1454 O O . LYS A 1 189 ? -10.231 -16.681 9.235 1.00 96.50 189 LYS A O 1
ATOM 1459 N N . MET A 1 190 ? -9.487 -14.842 10.286 1.00 98.38 190 MET A N 1
ATOM 1460 C CA . MET A 1 190 ? -10.351 -13.892 9.582 1.00 98.38 190 MET A CA 1
ATOM 1461 C C . MET A 1 190 ? -9.773 -13.554 8.207 1.00 98.38 190 MET A C 1
ATOM 1463 O O . MET A 1 190 ? -8.601 -13.201 8.084 1.00 98.38 190 MET A O 1
ATOM 1467 N N . ASN A 1 191 ? -10.595 -13.592 7.160 1.00 98.12 191 ASN A N 1
ATOM 1468 C CA . ASN A 1 191 ? -10.128 -13.322 5.797 1.00 98.12 191 ASN A CA 1
ATOM 1469 C C . ASN A 1 191 ? -9.622 -11.879 5.654 1.00 98.12 191 ASN A C 1
ATOM 1471 O O . ASN A 1 191 ? -8.635 -11.632 4.963 1.00 98.12 191 ASN A O 1
ATOM 1475 N N . ILE A 1 192 ? -10.226 -10.934 6.389 1.00 97.81 192 ILE A N 1
ATOM 1476 C CA . ILE A 1 192 ? -9.806 -9.524 6.417 1.00 97.81 192 ILE A CA 1
ATOM 1477 C C . ILE A 1 192 ? -8.347 -9.340 6.861 1.00 97.81 192 ILE A C 1
ATOM 1479 O O . ILE A 1 192 ? -7.712 -8.354 6.503 1.00 97.81 192 ILE A O 1
ATOM 1483 N N . MET A 1 193 ? -7.793 -10.298 7.608 1.00 97.06 193 MET A N 1
ATOM 1484 C CA . MET A 1 193 ? -6.407 -10.277 8.061 1.00 97.06 193 MET A CA 1
ATOM 1485 C C . MET A 1 193 ? -5.427 -10.834 7.018 1.00 97.06 193 MET A C 1
ATOM 1487 O O . MET A 1 193 ? -4.235 -10.551 7.121 1.00 97.06 193 MET A O 1
ATOM 1491 N N . ASN A 1 194 ? -5.905 -11.552 5.999 1.00 94.25 194 ASN A N 1
ATOM 1492 C CA . ASN A 1 194 ? -5.083 -12.244 4.997 1.00 94.25 194 ASN A CA 1
ATOM 1493 C C . ASN A 1 194 ? -5.194 -11.640 3.587 1.00 94.25 194 ASN A C 1
ATOM 1495 O O . ASN A 1 194 ? -4.325 -11.855 2.747 1.00 94.25 194 ASN A O 1
ATOM 1499 N N . GLU A 1 195 ? -6.238 -10.855 3.328 1.00 94.38 195 GLU A N 1
ATOM 1500 C CA . GLU A 1 195 ? -6.459 -10.163 2.058 1.00 94.38 195 GLU A CA 1
ATOM 1501 C C . GLU A 1 195 ? -6.333 -8.645 2.231 1.00 94.38 195 GLU A C 1
ATOM 1503 O O . GLU A 1 195 ? -6.695 -8.095 3.272 1.00 94.38 195 GLU A O 1
ATOM 1508 N N . GLU A 1 196 ? -5.848 -7.946 1.205 1.00 96.19 196 GLU A N 1
ATOM 1509 C CA . GLU A 1 196 ? -5.892 -6.480 1.153 1.00 96.19 196 GLU A CA 1
ATOM 1510 C C . GLU A 1 196 ? -7.354 -6.009 1.097 1.00 96.19 196 GLU A C 1
ATOM 1512 O O . GLU A 1 196 ? -8.124 -6.406 0.209 1.00 96.19 196 GLU A O 1
ATOM 1517 N N . VAL A 1 197 ? -7.773 -5.180 2.059 1.00 97.31 197 VAL A N 1
ATOM 1518 C CA . VAL A 1 197 ? -9.175 -4.754 2.138 1.00 97.31 197 VAL A CA 1
ATOM 1519 C C . VAL A 1 197 ? -9.496 -3.767 1.035 1.00 97.31 197 VAL A C 1
ATOM 1521 O O . VAL A 1 197 ? -10.542 -3.912 0.408 1.00 97.31 197 VAL A O 1
ATOM 1524 N N . PHE A 1 198 ? -8.609 -2.808 0.755 1.00 98.00 198 PHE A N 1
ATOM 1525 C CA . PHE A 1 198 ? -8.796 -1.817 -0.318 1.00 98.00 198 PHE A CA 1
ATOM 1526 C C . PHE A 1 198 ? -10.192 -1.150 -0.260 1.00 98.00 198 PHE A C 1
ATOM 1528 O O . PHE A 1 198 ? -10.900 -1.025 -1.260 1.00 98.00 198 PHE A O 1
ATOM 1535 N N . GLY A 1 199 ? -10.620 -0.824 0.963 1.00 98.38 199 GLY A N 1
ATOM 1536 C CA . GLY A 1 199 ? -11.949 -0.332 1.337 1.00 98.38 199 GLY A CA 1
ATOM 1537 C C . GLY A 1 199 ? -11.880 0.404 2.681 1.00 98.38 199 GLY A C 1
ATOM 1538 O O . GLY A 1 199 ? -10.860 0.299 3.353 1.00 98.38 199 GLY A O 1
ATOM 1539 N N . PRO A 1 200 ? -12.906 1.135 3.137 1.00 98.44 200 PRO A N 1
ATOM 1540 C CA . PRO A 1 200 ? -12.783 2.033 4.288 1.00 98.44 200 PRO A CA 1
ATOM 1541 C C . PRO A 1 200 ? -12.920 1.283 5.630 1.00 98.44 200 PRO A C 1
ATOM 1543 O O . PRO A 1 200 ? -13.734 1.645 6.472 1.00 98.44 200 PRO A O 1
ATOM 1546 N N . VAL A 1 201 ? -12.141 0.215 5.831 1.00 98.69 201 VAL A N 1
ATOM 1547 C CA . VAL A 1 201 ? -12.183 -0.645 7.024 1.00 98.69 201 VAL A CA 1
ATOM 1548 C C . VAL A 1 201 ? -10.793 -0.745 7.631 1.00 98.69 201 VAL A C 1
ATOM 1550 O O . VAL A 1 201 ? -9.850 -1.115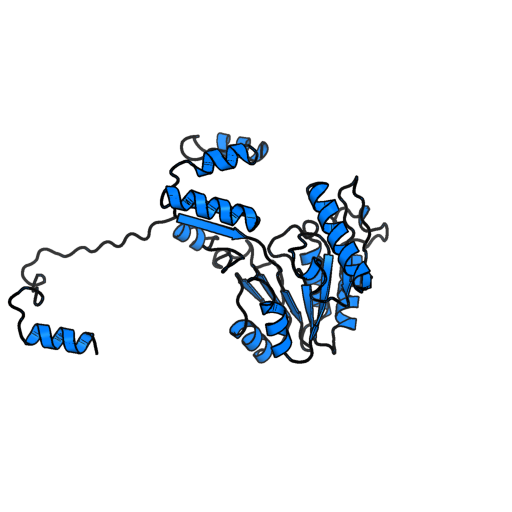 6.936 1.00 98.69 201 VAL A O 1
ATOM 1553 N N . ILE A 1 202 ? -10.670 -0.453 8.923 1.00 98.12 202 ILE A N 1
ATOM 1554 C CA . ILE A 1 202 ? -9.421 -0.596 9.671 1.00 98.12 202 ILE A CA 1
ATOM 1555 C C . ILE A 1 202 ? -9.541 -1.698 10.723 1.00 98.12 202 ILE A C 1
ATOM 1557 O O . ILE A 1 202 ? -10.528 -1.781 11.457 1.00 98.12 202 ILE A O 1
ATOM 1561 N N . SER A 1 203 ? -8.530 -2.563 10.763 1.00 98.56 203 SER A N 1
ATOM 1562 C CA . SER A 1 203 ? -8.442 -3.694 11.693 1.00 98.56 203 SER A CA 1
ATOM 1563 C C . SER A 1 203 ? -7.495 -3.351 12.845 1.00 98.56 203 SER A C 1
ATOM 1565 O O . SER A 1 203 ? -6.382 -2.896 12.593 1.00 98.56 203 SER A O 1
ATOM 1567 N N . LEU A 1 204 ? -7.923 -3.543 14.093 1.00 98.44 204 LEU A N 1
ATOM 1568 C CA . LEU A 1 204 ? -7.165 -3.179 15.297 1.00 98.44 204 LEU A CA 1
ATOM 1569 C C . LEU A 1 204 ? -6.619 -4.434 15.986 1.00 98.44 204 LEU A C 1
ATOM 1571 O O . LEU A 1 204 ? -7.371 -5.352 16.328 1.00 98.44 204 LEU A O 1
ATOM 1575 N N . LEU A 1 205 ? -5.307 -4.439 16.203 1.00 98.50 205 LEU A N 1
ATOM 1576 C CA . LEU A 1 205 ? -4.545 -5.437 16.941 1.00 98.50 205 LEU A CA 1
ATOM 1577 C C . LEU A 1 205 ? -3.801 -4.768 18.094 1.00 98.50 205 LEU A C 1
ATOM 1579 O O . LEU A 1 205 ? -3.468 -3.582 18.047 1.00 98.50 205 LEU A O 1
ATOM 1583 N N . THR A 1 206 ? -3.524 -5.559 19.121 1.00 98.19 206 THR A N 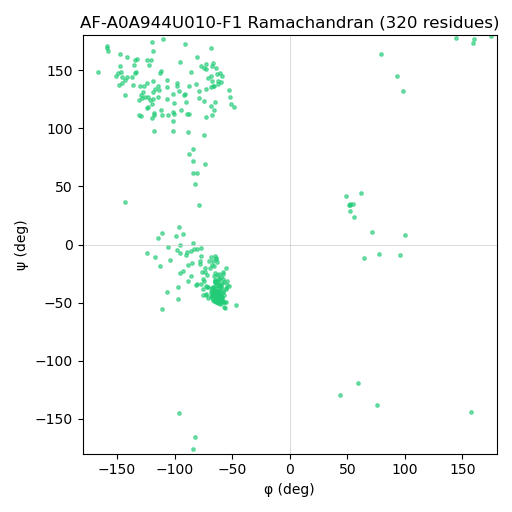1
ATOM 1584 C CA . THR A 1 206 ? -2.729 -5.169 20.283 1.00 98.19 206 THR A CA 1
ATOM 1585 C C . THR A 1 206 ? -1.409 -5.918 20.290 1.00 98.19 206 THR A C 1
ATOM 1587 O O . THR A 1 206 ? -1.365 -7.069 19.858 1.00 98.19 206 THR A O 1
ATOM 1590 N N . TYR A 1 207 ? -0.372 -5.295 20.836 1.00 98.44 207 TYR A N 1
ATOM 1591 C CA . TYR A 1 207 ? 0.870 -5.972 21.198 1.00 98.44 207 TYR A CA 1
ATOM 1592 C C . TYR A 1 207 ? 1.318 -5.537 22.590 1.00 98.44 207 TYR A C 1
ATOM 1594 O O . TYR A 1 207 ? 0.929 -4.464 23.063 1.00 98.44 207 TYR A O 1
ATOM 1602 N N . LYS A 1 208 ? 2.146 -6.360 23.222 1.00 98.19 208 LYS A N 1
ATOM 1603 C CA . LYS A 1 208 ? 2.795 -6.042 24.492 1.00 98.19 208 LYS A CA 1
ATOM 1604 C C . LYS A 1 208 ? 4.293 -5.857 24.305 1.00 98.19 208 LYS A C 1
ATOM 1606 O O . LYS A 1 208 ? 4.830 -4.795 24.590 1.00 98.19 208 LYS A O 1
ATOM 1611 N N . GLU A 1 209 ? 4.959 -6.860 23.748 1.00 98.00 209 GLU A N 1
ATOM 1612 C CA . GLU A 1 209 ? 6.392 -6.794 23.475 1.00 98.00 209 GLU A CA 1
ATOM 1613 C C . GLU A 1 209 ? 6.651 -6.409 22.019 1.00 98.00 209 GLU A C 1
ATOM 1615 O O . GLU A 1 209 ? 6.007 -6.910 21.097 1.00 98.00 209 GLU A O 1
ATOM 1620 N N . ARG A 1 210 ? 7.638 -5.540 21.772 1.00 96.81 210 ARG A N 1
ATOM 1621 C CA . ARG A 1 210 ? 7.951 -5.061 20.411 1.00 96.81 210 ARG A CA 1
ATOM 1622 C C . ARG A 1 210 ? 8.284 -6.185 19.417 1.00 96.81 210 ARG A C 1
ATOM 1624 O O . ARG A 1 210 ? 8.074 -6.007 18.222 1.00 96.81 210 ARG A O 1
ATOM 1631 N N . SER A 1 211 ? 8.771 -7.338 19.885 1.00 97.62 211 SER A N 1
ATOM 1632 C CA . SER A 1 211 ? 9.020 -8.517 19.042 1.00 97.62 211 SER A CA 1
ATOM 1633 C C . SER A 1 211 ? 7.736 -9.106 18.452 1.00 97.62 211 SER A C 1
ATOM 1635 O O . SER A 1 211 ? 7.753 -9.558 17.312 1.00 97.62 211 SER A O 1
ATOM 1637 N N . GLU A 1 212 ? 6.607 -9.028 19.164 1.00 98.25 212 GLU A N 1
ATOM 1638 C CA . GLU A 1 212 ? 5.305 -9.506 18.675 1.00 98.25 212 GLU A CA 1
ATOM 1639 C C . GLU A 1 212 ? 4.858 -8.736 17.427 1.00 98.25 212 GLU A C 1
ATOM 1641 O O . GLU A 1 212 ? 4.219 -9.295 16.538 1.00 98.25 212 GLU A O 1
ATOM 1646 N N . VAL A 1 213 ? 5.218 -7.451 17.328 1.00 98.38 213 VAL A N 1
ATOM 1647 C CA . VAL A 1 213 ? 4.917 -6.620 16.153 1.00 98.38 213 VAL A CA 1
ATOM 1648 C C . VAL A 1 213 ? 5.548 -7.215 14.896 1.00 98.38 213 VAL A C 1
ATOM 1650 O O . VAL A 1 213 ? 4.898 -7.265 13.851 1.00 98.38 213 VAL A O 1
ATOM 1653 N N . ILE A 1 214 ? 6.786 -7.702 15.009 1.00 98.19 214 ILE A N 1
ATOM 1654 C CA . ILE A 1 214 ? 7.511 -8.339 13.905 1.00 98.19 214 ILE A CA 1
ATOM 1655 C C . ILE A 1 214 ? 6.781 -9.616 13.488 1.00 98.19 214 ILE A C 1
ATOM 1657 O O . ILE A 1 214 ? 6.409 -9.754 12.325 1.00 98.19 214 ILE A O 1
ATOM 1661 N N . GLU A 1 215 ? 6.437 -10.476 14.450 1.00 97.56 215 GLU A N 1
ATOM 1662 C CA . GLU A 1 215 ? 5.692 -11.716 14.194 1.00 97.56 215 GLU A CA 1
ATOM 1663 C C . GLU A 1 215 ? 4.317 -11.469 13.550 1.00 97.56 215 GLU A C 1
ATOM 1665 O O . GLU A 1 215 ? 3.859 -12.247 12.711 1.00 97.56 215 GLU A O 1
ATOM 1670 N N . ILE A 1 216 ? 3.622 -10.393 13.932 1.00 97.44 216 ILE A N 1
ATOM 1671 C CA . ILE A 1 216 ? 2.336 -10.009 13.333 1.00 97.44 216 ILE A CA 1
ATOM 1672 C C . ILE A 1 216 ? 2.526 -9.571 11.875 1.00 97.44 216 ILE A C 1
ATOM 1674 O O . ILE A 1 216 ? 1.697 -9.898 11.020 1.00 97.44 216 ILE A O 1
ATOM 1678 N N . ILE A 1 217 ? 3.586 -8.823 11.571 1.00 97.81 217 ILE A N 1
ATOM 1679 C CA . ILE A 1 217 ? 3.862 -8.340 10.212 1.00 97.81 217 ILE A CA 1
ATOM 1680 C C . ILE A 1 217 ? 4.335 -9.488 9.310 1.00 97.81 217 ILE A C 1
ATOM 1682 O O . ILE A 1 217 ? 3.827 -9.622 8.198 1.00 97.81 217 ILE A O 1
ATOM 1686 N N . GLU A 1 218 ? 5.219 -10.362 9.793 1.00 95.75 218 GLU A N 1
ATOM 1687 C CA . GLU A 1 218 ? 5.818 -11.463 9.019 1.00 95.75 218 GLU A CA 1
ATOM 1688 C C . GLU A 1 218 ? 4.834 -12.570 8.617 1.00 95.75 218 GLU A C 1
ATOM 1690 O O . GLU A 1 218 ? 5.081 -13.315 7.670 1.00 95.75 218 GLU A O 1
ATOM 1695 N N . LYS A 1 219 ? 3.665 -12.655 9.264 1.00 95.88 219 LYS A N 1
ATOM 1696 C CA . LYS A 1 219 ? 2.567 -13.541 8.826 1.00 95.88 219 LYS A CA 1
ATOM 1697 C C . LYS A 1 219 ? 1.979 -13.154 7.467 1.00 95.88 219 LYS A C 1
ATOM 1699 O O . LYS A 1 219 ? 1.146 -13.881 6.926 1.00 95.88 219 LYS A O 1
ATOM 1704 N N . ARG A 1 220 ? 2.358 -11.995 6.929 1.00 94.25 220 ARG A N 1
ATOM 1705 C CA . ARG A 1 220 ? 1.862 -11.433 5.672 1.00 94.25 220 ARG A CA 1
ATOM 1706 C C . ARG A 1 220 ? 3.026 -11.166 4.733 1.00 94.25 220 ARG A C 1
ATOM 1708 O O . ARG A 1 220 ? 4.172 -11.022 5.140 1.00 94.25 220 ARG A O 1
ATOM 1715 N N . ALA A 1 221 ? 2.711 -11.075 3.448 1.00 94.06 221 ALA A N 1
ATOM 1716 C CA . ALA A 1 221 ? 3.697 -10.682 2.456 1.00 94.06 221 ALA A CA 1
ATOM 1717 C C . ALA A 1 221 ? 4.129 -9.215 2.648 1.00 94.06 221 ALA A C 1
ATOM 1719 O O . ALA A 1 221 ? 3.362 -8.408 3.181 1.00 94.06 221 ALA A O 1
ATOM 1720 N N . ASN A 1 222 ? 5.331 -8.871 2.171 1.00 95.94 222 ASN A N 1
ATOM 1721 C CA . ASN A 1 222 ? 5.894 -7.528 2.315 1.00 95.94 222 ASN A CA 1
ATOM 1722 C C . ASN A 1 222 ? 4.916 -6.442 1.833 1.00 95.94 222 ASN A C 1
ATOM 1724 O O . ASN A 1 222 ? 4.446 -6.517 0.693 1.00 95.94 222 ASN A O 1
ATOM 1728 N N . PRO A 1 223 ? 4.615 -5.428 2.660 1.00 97.50 223 PRO A N 1
ATOM 1729 C CA . PRO A 1 223 ? 3.703 -4.358 2.287 1.00 97.50 223 PRO A CA 1
ATOM 1730 C C . PRO A 1 223 ? 4.383 -3.297 1.416 1.00 97.50 223 PRO A C 1
ATOM 1732 O O . PRO A 1 223 ? 5.612 -3.172 1.383 1.00 97.50 223 PRO A O 1
ATOM 1735 N N . LEU A 1 224 ? 3.576 -2.495 0.718 1.00 97.81 224 LEU A N 1
ATOM 1736 C CA . LEU A 1 224 ? 4.070 -1.334 -0.029 1.00 97.81 224 LEU A CA 1
ATOM 1737 C C . LEU A 1 224 ? 4.484 -0.192 0.913 1.00 97.81 224 LEU A C 1
ATOM 1739 O O . LEU A 1 224 ? 5.462 0.512 0.654 1.00 97.81 224 LEU A O 1
ATOM 1743 N N . ALA A 1 225 ? 3.762 -0.024 2.022 1.00 98.12 225 ALA A N 1
ATOM 1744 C CA . ALA A 1 225 ? 4.049 0.982 3.033 1.00 98.12 225 ALA A CA 1
ATOM 1745 C C . ALA A 1 225 ? 4.002 0.396 4.449 1.00 98.12 225 ALA A C 1
ATOM 1747 O O . ALA A 1 225 ? 3.213 -0.502 4.729 1.00 98.12 225 ALA A O 1
ATOM 1748 N N . LEU A 1 226 ? 4.815 0.943 5.346 1.00 98.69 226 LEU A N 1
ATOM 1749 C CA . LEU A 1 226 ? 4.794 0.682 6.781 1.00 98.69 226 LEU A CA 1
ATOM 1750 C C . LEU A 1 226 ? 4.787 2.016 7.534 1.00 98.69 226 LEU A C 1
ATOM 1752 O O . LEU A 1 226 ? 5.520 2.944 7.190 1.00 98.69 226 LEU A O 1
ATOM 1756 N N . TYR A 1 227 ? 3.951 2.125 8.561 1.00 98.88 227 TYR A N 1
ATOM 1757 C CA . TYR A 1 227 ? 3.782 3.356 9.327 1.00 98.88 227 TYR A CA 1
ATOM 1758 C C . TYR A 1 227 ? 4.173 3.139 10.782 1.00 98.88 227 TYR A C 1
ATOM 1760 O O . TYR A 1 227 ? 3.718 2.179 11.393 1.00 98.88 227 TYR A O 1
ATOM 1768 N N . ILE A 1 228 ? 4.993 4.029 11.344 1.00 98.94 228 ILE A N 1
ATOM 1769 C CA . ILE A 1 228 ? 5.424 3.975 12.749 1.00 98.94 228 ILE A CA 1
ATOM 1770 C C . ILE A 1 228 ? 5.035 5.284 13.422 1.00 98.94 228 ILE A C 1
ATOM 1772 O O . ILE A 1 228 ? 5.530 6.340 13.042 1.00 98.94 228 ILE A O 1
ATOM 1776 N N . TYR A 1 229 ? 4.191 5.229 14.443 1.00 98.88 229 TYR A N 1
ATOM 1777 C CA . TYR A 1 229 ? 3.905 6.362 15.315 1.00 98.88 229 TYR A CA 1
ATOM 1778 C C . TYR A 1 229 ? 4.593 6.135 16.654 1.00 98.88 229 TYR A C 1
ATOM 1780 O O . TYR A 1 229 ? 4.242 5.213 17.387 1.00 98.88 229 TYR A O 1
ATOM 1788 N N . SER A 1 230 ? 5.602 6.957 16.931 1.00 98.75 230 SER A N 1
ATOM 1789 C CA . SER A 1 230 ? 6.463 6.857 18.109 1.00 98.75 230 SER A CA 1
ATOM 1790 C C . SER A 1 230 ? 7.284 8.139 18.274 1.00 98.75 230 SER A C 1
ATOM 1792 O O . SER A 1 230 ? 7.654 8.789 17.292 1.00 98.75 230 SER A O 1
ATOM 1794 N N . ASN A 1 231 ? 7.588 8.499 19.519 1.00 98.38 231 ASN A N 1
ATOM 1795 C CA . ASN A 1 231 ? 8.613 9.486 19.869 1.00 98.38 231 ASN A CA 1
ATOM 1796 C C . ASN A 1 231 ? 9.881 8.829 20.453 1.00 98.38 231 ASN A C 1
ATOM 1798 O O . ASN A 1 231 ? 10.855 9.526 20.744 1.00 98.38 231 ASN A O 1
ATOM 1802 N N . ASN A 1 232 ? 9.892 7.504 20.610 1.00 98.50 232 ASN A N 1
ATOM 1803 C CA . ASN A 1 232 ? 11.030 6.729 21.079 1.00 98.50 232 ASN A CA 1
ATOM 1804 C C . ASN A 1 232 ? 11.908 6.293 19.895 1.00 98.50 232 ASN A C 1
ATOM 1806 O O . ASN A 1 232 ? 11.527 5.455 19.077 1.00 98.50 232 ASN A O 1
ATOM 1810 N N . LYS A 1 233 ? 13.122 6.847 19.822 1.00 98.50 233 LYS A N 1
ATOM 1811 C CA . LYS A 1 233 ? 14.077 6.550 18.744 1.00 98.50 233 LYS A CA 1
ATOM 1812 C C . LYS A 1 233 ? 14.486 5.079 18.698 1.00 98.50 233 LYS A C 1
ATOM 1814 O O . LYS A 1 233 ? 14.662 4.556 17.604 1.00 98.50 233 LYS A O 1
ATOM 1819 N N . ASP A 1 234 ? 14.589 4.415 19.844 1.00 98.56 234 ASP A N 1
ATOM 1820 C CA . ASP A 1 234 ? 15.003 3.013 19.907 1.00 98.56 234 ASP A CA 1
ATOM 1821 C C . ASP A 1 234 ? 13.902 2.091 19.379 1.00 98.56 234 ASP A C 1
ATOM 1823 O O . ASP A 1 234 ? 14.193 1.122 18.682 1.00 98.56 234 ASP A O 1
ATOM 1827 N N . ASN A 1 235 ? 12.634 2.418 19.647 1.00 98.44 235 ASN A N 1
ATOM 1828 C CA . ASN A 1 235 ? 11.499 1.697 19.069 1.00 98.44 235 ASN A CA 1
ATOM 1829 C C . ASN A 1 235 ? 11.429 1.909 17.553 1.00 98.44 235 ASN A C 1
ATOM 1831 O O . ASN A 1 235 ? 11.270 0.946 16.808 1.00 98.44 235 ASN A O 1
ATOM 1835 N N . ILE A 1 236 ? 11.604 3.151 17.088 1.00 98.81 236 ILE A N 1
ATOM 1836 C CA . ILE A 1 236 ? 11.630 3.469 15.655 1.00 98.81 236 ILE A CA 1
ATOM 1837 C C . ILE A 1 236 ? 12.722 2.666 14.940 1.00 98.81 236 ILE A C 1
ATOM 1839 O O . ILE A 1 236 ? 12.414 1.975 13.971 1.00 98.81 236 ILE A O 1
ATOM 1843 N N . SER A 1 237 ? 13.970 2.729 15.419 1.00 98.62 237 SER A N 1
ATOM 1844 C CA . SER A 1 237 ? 15.082 1.982 14.820 1.00 98.62 237 SER A CA 1
ATOM 1845 C C . SER A 1 237 ? 14.820 0.481 14.857 1.00 98.62 237 SER A C 1
ATOM 1847 O O . SER A 1 237 ? 14.944 -0.179 13.835 1.00 98.62 237 SER A O 1
ATOM 1849 N N . PHE A 1 238 ? 14.347 -0.051 15.990 1.00 98.75 238 PHE A N 1
ATOM 1850 C CA . PHE A 1 238 ? 14.010 -1.467 16.104 1.00 98.75 238 PHE A CA 1
ATOM 1851 C C . PHE A 1 238 ? 13.004 -1.914 15.033 1.00 98.75 238 PHE A C 1
ATOM 1853 O O . PHE A 1 238 ? 13.245 -2.910 14.355 1.00 98.75 238 PHE A O 1
ATOM 1860 N N . PHE A 1 239 ? 11.897 -1.191 14.843 1.00 98.69 239 PHE A N 1
ATOM 1861 C CA . PHE A 1 239 ? 10.900 -1.576 13.841 1.00 98.69 239 PHE A CA 1
ATOM 1862 C C . PHE A 1 239 ? 11.425 -1.440 12.409 1.00 98.69 239 PHE A C 1
ATOM 1864 O O . PHE A 1 239 ? 11.112 -2.285 11.574 1.00 98.69 239 PHE A O 1
ATOM 1871 N N . LEU A 1 240 ? 12.229 -0.416 12.115 1.00 98.62 240 LEU A N 1
ATOM 1872 C CA . LEU A 1 240 ? 12.839 -0.250 10.793 1.00 98.62 240 LEU A CA 1
ATOM 1873 C C . LEU A 1 240 ? 13.855 -1.354 10.482 1.00 98.62 240 LEU A C 1
ATOM 1875 O O . LEU A 1 240 ? 13.834 -1.898 9.384 1.00 98.62 240 LEU A O 1
ATOM 1879 N N . ASP A 1 241 ? 14.697 -1.712 11.450 1.00 98.50 241 ASP A N 1
ATOM 1880 C CA . ASP A 1 241 ? 15.769 -2.696 11.273 1.00 98.50 241 ASP A CA 1
ATOM 1881 C C . ASP A 1 241 ? 15.242 -4.138 11.195 1.00 98.50 241 ASP A C 1
ATOM 1883 O O . ASP A 1 241 ? 15.902 -5.011 10.635 1.00 98.50 241 ASP A O 1
ATOM 1887 N N . ASN A 1 242 ? 14.053 -4.398 11.750 1.00 98.31 242 ASN A N 1
ATOM 1888 C CA . ASN A 1 242 ? 13.472 -5.741 11.852 1.00 98.31 242 ASN A CA 1
ATOM 1889 C C . ASN A 1 242 ? 12.237 -5.945 10.956 1.00 98.31 242 ASN A C 1
ATOM 1891 O O . ASN A 1 242 ? 11.549 -6.952 11.088 1.00 98.31 242 ASN A O 1
ATOM 1895 N N . THR A 1 243 ? 11.926 -5.019 10.043 1.00 97.94 243 THR A N 1
ATOM 1896 C CA . THR A 1 243 ? 10.835 -5.196 9.068 1.00 97.94 243 THR A CA 1
ATOM 1897 C C . THR A 1 243 ? 11.275 -4.834 7.653 1.00 97.94 243 THR A C 1
ATOM 1899 O O . THR A 1 243 ? 12.245 -4.114 7.439 1.00 97.94 243 THR A O 1
ATOM 1902 N N . SER A 1 244 ? 10.548 -5.333 6.649 1.00 97.50 244 SER A N 1
ATOM 1903 C CA . SER A 1 244 ? 10.801 -5.015 5.241 1.00 97.50 244 SER A CA 1
ATOM 1904 C C . SER A 1 244 ? 9.521 -4.554 4.552 1.00 97.50 244 SER A C 1
ATOM 1906 O O . SER A 1 244 ? 8.501 -5.245 4.584 1.00 97.50 244 SER A O 1
ATOM 1908 N N . SER A 1 245 ? 9.581 -3.383 3.919 1.00 98.06 245 SER A N 1
ATOM 1909 C CA . SER A 1 245 ? 8.473 -2.750 3.201 1.00 98.06 245 SER A CA 1
ATOM 1910 C C . SER A 1 245 ? 8.991 -1.942 2.011 1.00 98.06 245 SER A C 1
ATOM 1912 O O . SER A 1 245 ? 10.181 -1.632 1.928 1.00 98.06 245 SER A O 1
ATOM 1914 N N . GLY A 1 246 ? 8.102 -1.587 1.081 1.00 97.06 246 GLY A N 1
ATOM 1915 C CA . GLY A 1 246 ? 8.456 -0.688 -0.019 1.00 97.06 246 GLY A CA 1
ATOM 1916 C C . GLY A 1 246 ? 8.941 0.672 0.493 1.00 97.06 246 GLY A C 1
ATOM 1917 O O . GLY A 1 246 ? 9.969 1.188 0.052 1.00 97.06 246 GLY A O 1
ATOM 1918 N N . SER A 1 247 ? 8.230 1.225 1.472 1.00 96.12 247 SER A N 1
ATOM 1919 C CA . SER A 1 247 ? 8.525 2.509 2.104 1.00 96.12 247 SER A CA 1
ATOM 1920 C C . SER A 1 247 ? 8.080 2.515 3.565 1.00 96.12 247 SER A C 1
ATOM 1922 O O . SER A 1 247 ? 7.062 1.917 3.902 1.00 96.12 247 SER A O 1
ATOM 1924 N N . ALA A 1 248 ? 8.801 3.240 4.420 1.00 97.88 248 ALA A N 1
ATOM 1925 C CA . ALA A 1 248 ? 8.409 3.465 5.807 1.00 97.88 248 ALA A CA 1
ATOM 1926 C C . ALA A 1 248 ? 8.196 4.960 6.070 1.00 97.88 248 ALA A C 1
ATOM 1928 O O . ALA A 1 248 ? 8.954 5.796 5.573 1.00 97.88 248 ALA A O 1
ATOM 1929 N N . VAL A 1 249 ? 7.175 5.306 6.856 1.00 98.38 249 VAL A N 1
ATOM 1930 C CA . VAL A 1 249 ? 6.922 6.690 7.279 1.00 98.38 249 VAL A CA 1
ATOM 1931 C C . VAL A 1 249 ? 6.740 6.750 8.787 1.00 98.38 249 VAL A C 1
ATOM 1933 O O . VAL A 1 249 ? 5.940 6.019 9.368 1.00 98.38 249 VAL A O 1
ATOM 1936 N N . ILE A 1 250 ? 7.484 7.657 9.416 1.00 98.62 250 ILE A N 1
ATOM 1937 C CA . ILE A 1 250 ? 7.426 7.902 10.855 1.00 98.62 250 ILE A CA 1
ATOM 1938 C C . ILE A 1 250 ? 6.485 9.080 11.124 1.00 98.62 250 ILE A C 1
ATOM 1940 O O . ILE A 1 250 ? 6.595 10.137 10.500 1.00 98.62 250 ILE A O 1
ATOM 1944 N N . ASN A 1 251 ? 5.571 8.907 12.077 1.00 98.50 251 ASN A N 1
ATOM 1945 C CA . ASN A 1 251 ? 4.613 9.897 12.564 1.00 98.50 251 ASN A CA 1
ATOM 1946 C C . ASN A 1 251 ? 3.716 10.506 11.471 1.00 98.50 251 ASN A C 1
ATOM 1948 O O . ASN A 1 251 ? 3.187 11.611 11.629 1.00 98.50 251 ASN A O 1
ATOM 1952 N N . ASN A 1 252 ? 3.523 9.804 10.353 1.00 97.75 252 ASN A N 1
ATOM 1953 C CA . ASN A 1 252 ? 2.583 10.169 9.299 1.00 97.75 252 ASN A CA 1
ATOM 1954 C C . ASN A 1 252 ? 2.218 8.952 8.439 1.00 97.75 252 ASN A C 1
ATOM 1956 O O . ASN A 1 252 ? 2.852 7.907 8.549 1.00 97.75 252 ASN A O 1
ATOM 1960 N N . ASN A 1 253 ? 1.232 9.105 7.556 1.00 97.44 253 ASN A N 1
ATOM 1961 C CA . ASN A 1 253 ? 0.889 8.098 6.559 1.00 97.44 253 ASN A CA 1
ATOM 1962 C C . ASN A 1 253 ? 0.649 8.723 5.182 1.00 97.44 253 ASN A C 1
ATOM 1964 O O . ASN A 1 253 ? 0.284 9.891 5.073 1.00 97.44 253 ASN A O 1
ATOM 1968 N N . CYS A 1 254 ? 0.844 7.926 4.132 1.00 95.62 254 CYS A N 1
ATOM 1969 C CA . CYS A 1 254 ? 0.537 8.222 2.726 1.00 95.62 254 CYS A CA 1
ATOM 1970 C C . CYS A 1 254 ? 1.321 9.368 2.053 1.00 95.62 254 CYS A C 1
ATOM 1972 O O . CYS A 1 254 ? 1.285 9.481 0.832 1.00 95.62 254 CYS A O 1
ATOM 1974 N N . ILE A 1 255 ? 2.063 10.187 2.802 1.00 94.31 255 ILE A N 1
ATOM 1975 C CA . ILE A 1 255 ? 2.826 11.329 2.268 1.00 94.31 255 ILE A CA 1
ATOM 1976 C C . ILE A 1 255 ? 4.042 10.939 1.413 1.00 94.31 255 ILE A C 1
ATOM 1978 O O . ILE A 1 255 ? 4.604 11.781 0.717 1.00 94.31 255 ILE A O 1
ATOM 1982 N N . GLN A 1 256 ? 4.470 9.679 1.471 1.00 93.19 256 GLN A N 1
ATOM 1983 C CA . GLN A 1 256 ? 5.596 9.172 0.692 1.00 93.19 256 GLN A CA 1
ATOM 1984 C C . GLN A 1 256 ? 5.260 8.991 -0.793 1.00 93.19 256 GLN A C 1
ATOM 1986 O O . GLN A 1 256 ? 6.164 8.948 -1.622 1.00 93.19 256 GLN A O 1
ATOM 1991 N N . ALA A 1 257 ? 3.971 8.895 -1.137 1.00 87.69 257 ALA A N 1
ATOM 1992 C CA . ALA A 1 257 ? 3.517 8.761 -2.514 1.00 87.69 257 ALA A CA 1
ATOM 1993 C C . ALA A 1 257 ? 3.332 10.152 -3.148 1.00 87.69 257 ALA A C 1
ATOM 1995 O O . ALA A 1 257 ? 2.455 10.916 -2.751 1.00 87.69 257 ALA A O 1
ATOM 1996 N N . GLY A 1 258 ? 4.167 10.494 -4.133 1.00 74.62 258 GLY A N 1
ATOM 1997 C CA . GLY A 1 258 ? 3.990 11.672 -4.999 1.00 74.62 258 GLY A CA 1
ATOM 1998 C C . GLY A 1 258 ? 4.369 13.040 -4.410 1.00 74.62 258 GLY A C 1
ATOM 1999 O O . GLY A 1 258 ? 4.406 14.014 -5.155 1.00 74.62 258 GLY A O 1
ATOM 2000 N N . GLY A 1 259 ? 4.683 13.137 -3.112 1.00 78.25 259 GLY A N 1
ATOM 2001 C CA . GLY A 1 259 ? 5.016 14.414 -2.462 1.00 78.25 259 GLY A CA 1
ATOM 2002 C C . GLY A 1 259 ? 6.486 14.843 -2.566 1.00 78.25 259 GLY A C 1
ATOM 2003 O O . GLY A 1 259 ? 6.779 16.036 -2.533 1.00 78.25 259 GLY A O 1
ATOM 2004 N N . ASN A 1 260 ? 7.418 13.894 -2.691 1.00 88.31 260 ASN A N 1
ATOM 2005 C CA . ASN A 1 260 ? 8.855 14.171 -2.740 1.00 88.31 260 ASN A CA 1
ATOM 2006 C C . ASN A 1 260 ? 9.501 13.467 -3.948 1.00 88.31 260 ASN A C 1
ATOM 2008 O O . ASN A 1 260 ? 9.641 12.244 -3.916 1.00 88.31 260 ASN A O 1
ATOM 2012 N N . PRO A 1 261 ? 9.947 14.205 -4.984 1.00 88.00 261 PRO A N 1
ATOM 2013 C CA . PRO A 1 261 ? 10.531 13.611 -6.189 1.00 88.00 261 PRO A CA 1
ATOM 2014 C C . PRO A 1 261 ? 11.891 12.934 -5.950 1.00 88.00 261 PRO A C 1
ATOM 2016 O O . PRO A 1 261 ? 12.383 12.233 -6.830 1.00 88.00 261 PRO A O 1
ATOM 2019 N N . ASN A 1 262 ? 12.504 13.133 -4.779 1.00 91.12 262 ASN A N 1
ATOM 2020 C CA . ASN A 1 262 ? 13.772 12.502 -4.411 1.00 91.12 262 ASN A CA 1
ATOM 2021 C C . ASN A 1 262 ? 13.588 11.150 -3.705 1.00 91.12 262 ASN A C 1
ATOM 2023 O O . ASN A 1 262 ? 14.576 10.452 -3.476 1.00 91.12 262 ASN A O 1
ATOM 2027 N N . LEU A 1 263 ? 12.356 10.776 -3.338 1.00 92.88 263 LEU A N 1
ATOM 2028 C CA . LEU A 1 263 ? 12.083 9.470 -2.746 1.00 92.88 263 LEU A CA 1
ATOM 2029 C C . LEU A 1 263 ? 11.763 8.448 -3.848 1.00 92.88 263 LEU A C 1
ATOM 2031 O O . LEU A 1 263 ? 10.809 8.665 -4.594 1.00 92.88 263 LEU A O 1
ATOM 2035 N N . PRO A 1 264 ? 12.506 7.326 -3.945 1.00 93.69 264 PRO A N 1
ATOM 2036 C CA . PRO A 1 264 ? 12.116 6.218 -4.808 1.00 93.69 264 PRO A CA 1
ATOM 2037 C C . PRO A 1 264 ? 10.823 5.593 -4.286 1.00 93.69 264 PRO A C 1
ATOM 2039 O O . PRO A 1 264 ? 10.799 4.997 -3.204 1.00 93.69 264 PRO A O 1
ATOM 2042 N N . PHE A 1 265 ? 9.758 5.684 -5.069 1.00 95.62 265 PHE A N 1
ATOM 2043 C CA . PHE A 1 265 ? 8.497 5.037 -4.746 1.00 95.62 265 PHE A CA 1
ATOM 2044 C C . PHE A 1 265 ? 8.458 3.645 -5.369 1.00 95.62 265 PHE A C 1
ATOM 2046 O O . PHE A 1 265 ? 8.771 3.493 -6.541 1.00 95.62 265 PHE A O 1
ATOM 2053 N N . GLY A 1 266 ? 8.132 2.631 -4.575 1.00 96.00 266 GLY A N 1
ATOM 2054 C CA . GLY A 1 266 ? 7.820 1.306 -5.093 1.00 96.00 266 GLY A CA 1
ATOM 2055 C C . GLY A 1 266 ? 7.934 0.200 -4.060 1.00 96.00 266 GLY A C 1
ATOM 2056 O O . GLY A 1 266 ? 8.268 0.442 -2.896 1.00 96.00 266 GLY A O 1
ATOM 2057 N N . GLY A 1 267 ? 7.601 -1.014 -4.482 1.00 96.81 267 GLY A N 1
ATOM 2058 C CA . GLY A 1 267 ? 7.486 -2.171 -3.604 1.00 96.81 267 GLY A CA 1
ATOM 2059 C C . GLY A 1 267 ? 8.791 -2.911 -3.311 1.00 96.81 267 GLY A C 1
ATOM 2060 O O . GLY A 1 267 ? 9.894 -2.521 -3.707 1.00 96.81 267 GLY A O 1
ATOM 2061 N N . VAL A 1 268 ? 8.635 -4.010 -2.578 1.00 97.31 268 VAL A N 1
ATOM 2062 C CA . VAL A 1 268 ? 9.639 -5.058 -2.387 1.00 97.31 268 VAL A CA 1
ATOM 2063 C C . VAL A 1 268 ? 8.921 -6.403 -2.272 1.00 97.31 268 VAL A C 1
ATOM 2065 O O . VAL A 1 268 ? 7.870 -6.509 -1.636 1.00 97.31 268 VAL A O 1
ATOM 2068 N N . GLY A 1 269 ? 9.463 -7.449 -2.892 1.00 96.38 269 GLY A N 1
ATOM 2069 C CA . GLY A 1 269 ? 8.845 -8.773 -2.869 1.00 96.38 269 GLY A CA 1
ATOM 2070 C C . GLY A 1 269 ? 7.431 -8.747 -3.458 1.00 96.38 269 GLY A C 1
ATOM 2071 O O . GLY A 1 269 ? 7.233 -8.404 -4.620 1.00 96.38 269 GLY A O 1
ATOM 2072 N N . SER A 1 270 ? 6.428 -9.112 -2.656 1.00 95.50 270 SER A N 1
ATOM 2073 C CA . SER A 1 270 ? 5.034 -9.172 -3.126 1.00 95.50 270 SER A CA 1
ATOM 2074 C C . SER A 1 270 ? 4.345 -7.813 -3.250 1.00 95.50 270 SER A C 1
ATOM 2076 O O . SER A 1 270 ? 3.254 -7.772 -3.800 1.00 95.50 270 SER A O 1
ATOM 2078 N N . SER A 1 271 ? 4.926 -6.715 -2.760 1.00 97.19 271 SER A N 1
ATOM 2079 C CA . SER A 1 271 ? 4.392 -5.375 -3.043 1.00 97.19 271 SER A CA 1
ATOM 2080 C C . SER A 1 271 ? 4.969 -4.760 -4.311 1.00 97.19 271 SER A C 1
ATOM 2082 O O . SER A 1 271 ? 4.511 -3.703 -4.734 1.00 97.19 271 SER A O 1
ATOM 2084 N N . GLY A 1 272 ? 5.957 -5.398 -4.947 1.00 97.56 272 GLY A N 1
ATOM 2085 C CA . GLY A 1 272 ? 6.509 -4.891 -6.195 1.00 97.56 272 GLY A CA 1
ATOM 2086 C C . GLY A 1 272 ? 8.002 -5.087 -6.391 1.00 97.56 272 GLY A C 1
ATOM 2087 O O . GLY A 1 272 ? 8.717 -5.580 -5.517 1.00 97.56 272 GLY A O 1
ATOM 2088 N N . MET A 1 273 ? 8.457 -4.647 -7.561 1.00 97.38 273 MET A N 1
ATOM 2089 C CA . MET A 1 273 ? 9.864 -4.507 -7.933 1.00 97.38 273 MET A CA 1
ATOM 2090 C C . MET A 1 273 ? 10.037 -3.318 -8.881 1.00 97.38 273 MET A C 1
ATOM 2092 O O . MET A 1 273 ? 9.102 -2.973 -9.602 1.00 97.38 273 MET A O 1
ATOM 2096 N N . GLY A 1 274 ? 11.229 -2.724 -8.889 1.00 96.12 274 GLY A N 1
ATOM 2097 C CA . GLY A 1 274 ? 11.483 -1.453 -9.568 1.00 96.12 274 GLY A CA 1
ATOM 2098 C C . GLY A 1 274 ? 11.005 -0.253 -8.750 1.00 96.12 274 GLY A C 1
ATOM 2099 O O . GLY A 1 274 ? 10.283 -0.408 -7.757 1.00 96.12 274 GLY A O 1
ATOM 2100 N N . ARG A 1 275 ? 11.472 0.947 -9.107 1.00 94.69 275 ARG A N 1
ATOM 2101 C CA . ARG A 1 275 ? 11.127 2.187 -8.396 1.00 94.69 275 ARG A CA 1
ATOM 2102 C C . ARG A 1 275 ? 10.809 3.326 -9.357 1.00 94.69 275 ARG A C 1
ATOM 2104 O O . ARG A 1 275 ? 11.531 3.588 -10.308 1.00 94.69 275 ARG A O 1
ATOM 2111 N N . SER A 1 276 ? 9.761 4.072 -9.045 1.00 90.88 276 SER A N 1
ATOM 2112 C CA . SER A 1 276 ? 9.314 5.249 -9.778 1.00 90.88 276 SER A CA 1
ATOM 2113 C C . SER A 1 276 ? 9.545 6.549 -8.991 1.00 90.88 276 SER A C 1
ATOM 2115 O O . SER A 1 276 ? 10.018 6.547 -7.851 1.00 90.88 276 SER A O 1
ATOM 2117 N N . GLY A 1 277 ? 9.228 7.682 -9.625 1.00 89.56 277 GLY A N 1
ATOM 2118 C CA . GLY A 1 277 ? 9.321 9.021 -9.034 1.00 89.56 277 GLY A CA 1
ATOM 2119 C C . GLY A 1 277 ? 10.601 9.774 -9.405 1.00 89.56 277 GLY A C 1
ATOM 2120 O O . GLY A 1 277 ? 11.705 9.235 -9.328 1.00 89.56 277 GLY A O 1
ATOM 2121 N N . GLY A 1 278 ? 10.443 11.035 -9.823 1.00 91.50 278 GLY A N 1
ATOM 2122 C CA . GLY A 1 278 ? 11.538 11.960 -10.138 1.00 91.50 278 GLY A CA 1
ATOM 2123 C C . GLY A 1 278 ? 12.678 11.333 -10.949 1.00 91.50 278 GLY A C 1
ATOM 2124 O O . GLY A 1 278 ? 12.451 10.673 -11.961 1.00 91.50 278 GLY A O 1
ATOM 2125 N N . HIS A 1 279 ? 13.915 11.521 -10.482 1.00 93.56 279 HIS A N 1
ATOM 2126 C CA . HIS A 1 279 ? 15.107 10.964 -11.131 1.00 93.56 279 HIS A CA 1
ATOM 2127 C C . HIS A 1 279 ? 15.121 9.427 -11.139 1.00 93.56 279 HIS A C 1
ATOM 2129 O O . HIS A 1 279 ? 15.630 8.823 -12.079 1.00 93.56 279 HIS A O 1
ATOM 2135 N N . ARG A 1 280 ? 14.536 8.779 -10.125 1.00 92.94 280 ARG A N 1
ATOM 2136 C CA . ARG A 1 280 ? 14.521 7.314 -10.037 1.00 92.94 280 ARG A CA 1
ATOM 2137 C C . ARG A 1 280 ? 13.658 6.686 -11.120 1.00 92.94 280 ARG A C 1
ATOM 2139 O O . ARG A 1 280 ? 14.118 5.746 -11.747 1.00 92.94 280 ARG A O 1
ATOM 2146 N N . GLY A 1 281 ? 12.501 7.274 -11.424 1.00 93.75 281 GLY A N 1
ATOM 2147 C CA . GLY A 1 281 ? 11.686 6.844 -12.562 1.00 93.75 281 GLY A CA 1
ATOM 2148 C C . GLY A 1 281 ? 12.404 6.991 -13.909 1.00 93.75 281 GLY A C 1
ATOM 2149 O O . GLY A 1 281 ? 12.254 6.135 -14.771 1.00 93.75 281 GLY A O 1
ATOM 2150 N N . PHE A 1 282 ? 13.227 8.032 -14.084 1.00 95.25 282 PHE A N 1
ATOM 2151 C CA . PHE A 1 282 ? 14.057 8.170 -15.287 1.00 95.25 282 PHE A CA 1
ATOM 2152 C C . PHE A 1 282 ? 15.101 7.050 -15.394 1.00 95.25 282 PHE A C 1
ATOM 2154 O O . PHE A 1 282 ? 15.241 6.455 -16.460 1.00 95.25 282 PHE A O 1
ATOM 2161 N N . VAL A 1 283 ? 15.810 6.753 -14.299 1.00 95.06 283 VAL A N 1
ATOM 2162 C CA . VAL A 1 283 ? 16.813 5.675 -14.256 1.00 95.06 283 VAL A CA 1
ATOM 2163 C C . VAL A 1 283 ? 16.167 4.309 -14.505 1.00 95.06 283 VAL A C 1
ATOM 2165 O O . VAL A 1 283 ? 16.674 3.554 -15.323 1.00 95.06 283 VAL A O 1
ATOM 2168 N N . GLU A 1 284 ? 15.026 4.024 -13.873 1.00 95.56 284 GLU A N 1
ATOM 2169 C CA . GLU A 1 284 ? 14.278 2.764 -14.027 1.00 95.56 284 GLU A CA 1
ATOM 2170 C C . GLU A 1 284 ? 13.851 2.501 -15.484 1.00 95.56 284 GLU A C 1
ATOM 2172 O O . GLU A 1 284 ? 13.830 1.360 -15.936 1.00 95.56 284 GLU A O 1
ATOM 2177 N N . MET A 1 285 ? 13.563 3.567 -16.237 1.00 94.94 285 MET A N 1
ATOM 2178 C CA . MET A 1 285 ? 13.168 3.515 -17.651 1.00 94.94 285 MET A CA 1
ATOM 2179 C C . MET A 1 285 ? 14.349 3.647 -18.625 1.00 94.94 285 MET A C 1
ATOM 2181 O O . MET A 1 285 ? 14.143 3.813 -19.828 1.00 94.94 285 MET A O 1
ATOM 2185 N N . SER A 1 286 ? 15.585 3.611 -18.123 1.00 96.25 286 SER A N 1
ATOM 2186 C CA . SER A 1 286 ? 16.806 3.821 -18.902 1.00 96.25 286 SER A CA 1
ATOM 2187 C C . SER A 1 286 ? 17.743 2.615 -18.838 1.00 96.25 286 SER A C 1
ATOM 2189 O O . SER A 1 286 ? 17.721 1.818 -17.907 1.00 96.25 286 SER A O 1
ATOM 2191 N N . ASN A 1 287 ? 18.634 2.508 -19.826 1.00 96.50 287 ASN A N 1
ATOM 2192 C CA . ASN A 1 287 ? 19.787 1.611 -19.767 1.00 96.50 287 ASN A CA 1
ATOM 2193 C C . ASN A 1 287 ? 21.042 2.417 -19.405 1.00 96.50 287 ASN A C 1
ATOM 2195 O O . ASN A 1 287 ? 21.511 3.222 -20.216 1.00 96.50 287 ASN A O 1
ATOM 2199 N N . GLU A 1 288 ? 21.608 2.186 -18.218 1.00 95.62 288 GLU A N 1
ATOM 2200 C CA . GLU A 1 288 ? 22.851 2.814 -17.745 1.00 95.62 288 GLU A CA 1
ATOM 2201 C C . GLU A 1 288 ? 24.086 2.229 -18.460 1.00 95.62 288 GLU A C 1
ATOM 2203 O O . GLU A 1 288 ? 24.913 1.504 -17.901 1.00 95.62 288 GLU A O 1
ATOM 2208 N N . ARG A 1 289 ? 24.205 2.532 -19.758 1.00 96.94 289 ARG A N 1
ATOM 2209 C CA . ARG A 1 289 ? 25.251 1.993 -20.630 1.00 96.94 289 ARG A CA 1
ATOM 2210 C C . ARG A 1 289 ? 26.634 2.514 -20.230 1.00 96.94 289 ARG A C 1
ATOM 2212 O O . ARG A 1 289 ? 26.973 3.669 -20.476 1.00 96.94 289 ARG A O 1
ATOM 2219 N N . SER A 1 290 ? 27.476 1.619 -19.719 1.00 97.25 290 SER A N 1
ATOM 2220 C CA . SER A 1 290 ? 28.892 1.904 -19.465 1.00 97.25 290 SER A CA 1
ATOM 2221 C C . SER A 1 290 ? 29.676 2.084 -20.770 1.00 97.25 290 SER A C 1
ATOM 2223 O O . SER A 1 290 ? 29.537 1.294 -21.707 1.00 97.25 290 SER A O 1
ATOM 2225 N N . VAL A 1 291 ? 30.534 3.107 -20.822 1.00 96.00 291 VAL A N 1
ATOM 2226 C CA . VAL A 1 291 ? 31.433 3.380 -21.953 1.00 96.00 291 VAL A CA 1
ATOM 2227 C C . VAL A 1 291 ? 32.841 3.616 -21.423 1.00 96.00 291 VAL A C 1
ATOM 2229 O O . VAL A 1 291 ? 33.058 4.496 -20.594 1.00 96.00 291 VAL A O 1
ATOM 2232 N N . VAL A 1 292 ? 33.805 2.842 -21.922 1.00 91.88 292 VAL A N 1
ATOM 2233 C CA . VAL A 1 292 ? 35.229 3.007 -21.614 1.00 91.88 292 VAL A CA 1
ATOM 2234 C C . VAL A 1 292 ? 35.950 3.422 -22.887 1.00 91.88 292 VAL A C 1
ATOM 2236 O O . VAL A 1 292 ? 35.837 2.759 -23.915 1.00 91.88 292 VAL A O 1
ATOM 2239 N N . HIS A 1 293 ? 36.701 4.517 -22.812 1.00 87.44 293 HIS A N 1
ATOM 2240 C CA . HIS A 1 293 ? 37.574 4.969 -23.887 1.00 87.44 293 HIS A CA 1
ATOM 2241 C C . HIS A 1 293 ? 39.029 4.788 -23.453 1.00 87.44 293 HIS A C 1
ATOM 2243 O O . HIS A 1 293 ? 39.497 5.477 -22.547 1.00 87.44 293 HIS A O 1
ATOM 2249 N N . GLN A 1 294 ? 39.733 3.852 -24.091 1.00 80.69 294 GLN A N 1
ATOM 2250 C CA . GLN A 1 294 ? 41.167 3.647 -23.905 1.00 80.69 294 GLN A CA 1
ATOM 2251 C C . GLN A 1 294 ? 41.932 4.434 -24.982 1.00 80.69 294 GLN A C 1
ATOM 2253 O O . GLN A 1 294 ? 41.790 4.122 -26.166 1.00 80.69 294 GLN A O 1
ATOM 2258 N N . PRO A 1 295 ? 42.739 5.445 -24.612 1.00 78.56 295 PRO A N 1
ATOM 2259 C CA . PRO A 1 295 ? 43.578 6.157 -25.570 1.00 78.56 295 PRO A CA 1
ATOM 2260 C C . PRO A 1 295 ? 44.616 5.230 -26.215 1.00 78.56 295 PRO A C 1
ATOM 2262 O O . PRO A 1 295 ? 45.260 4.440 -25.526 1.00 78.56 295 PRO A O 1
ATOM 2265 N N . LEU A 1 296 ? 44.818 5.372 -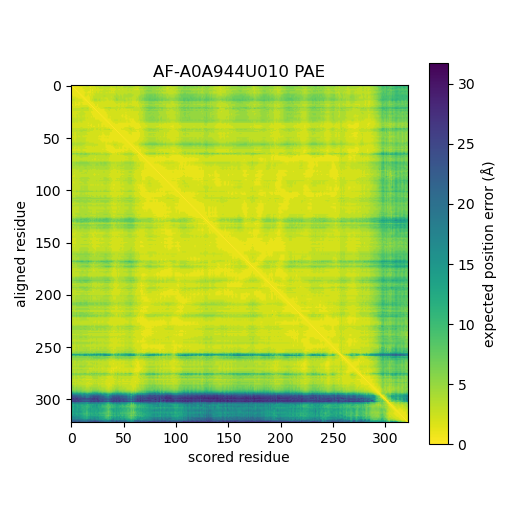27.528 1.00 73.75 296 LEU A N 1
ATOM 2266 C CA . LEU A 1 296 ? 45.841 4.647 -28.289 1.00 73.75 296 LEU A CA 1
ATOM 2267 C C . LEU A 1 296 ? 47.195 5.366 -28.180 1.00 73.75 296 LEU A C 1
ATOM 2269 O O . LEU A 1 296 ? 47.652 6.001 -29.130 1.00 73.75 296 LEU A O 1
ATOM 2273 N N . ASP A 1 297 ? 47.833 5.306 -27.011 1.00 73.88 297 ASP A N 1
ATOM 2274 C CA . ASP A 1 297 ? 49.208 5.778 -26.835 1.00 73.88 297 ASP A CA 1
ATOM 2275 C C . ASP A 1 297 ? 50.109 4.669 -26.264 1.00 73.88 297 ASP A C 1
ATOM 2277 O O . ASP A 1 297 ? 49.720 3.897 -25.389 1.00 73.88 297 ASP A O 1
ATOM 2281 N N . LYS A 1 298 ? 51.340 4.566 -26.787 1.00 61.25 298 LYS A N 1
ATOM 2282 C CA . LYS A 1 298 ? 52.291 3.486 -26.451 1.00 61.25 298 LYS A CA 1
ATOM 2283 C C . LYS A 1 298 ? 52.733 3.480 -24.980 1.00 61.25 298 LYS A C 1
ATOM 2285 O O . LYS A 1 298 ? 53.383 2.533 -24.551 1.00 61.25 298 LYS A O 1
ATOM 2290 N N . PHE A 1 299 ? 52.438 4.541 -24.230 1.00 61.62 299 PHE A N 1
ATOM 2291 C CA . PHE A 1 299 ? 52.845 4.694 -22.833 1.00 61.62 299 PHE A CA 1
ATOM 2292 C C . PHE A 1 299 ? 51.751 4.244 -21.854 1.00 61.62 299 PHE A C 1
ATOM 2294 O O . PHE A 1 299 ? 52.070 3.855 -20.732 1.00 61.62 299 PHE A O 1
ATOM 2301 N N . ARG A 1 300 ? 50.479 4.262 -22.273 1.00 58.00 300 ARG A N 1
ATOM 2302 C CA . ARG A 1 300 ? 49.315 3.778 -21.515 1.00 58.00 300 ARG A CA 1
ATOM 2303 C C . ARG A 1 300 ? 48.801 2.425 -22.003 1.00 58.00 300 ARG A C 1
ATOM 2305 O O . ARG A 1 300 ? 48.086 1.763 -21.262 1.00 58.00 300 ARG A O 1
ATOM 2312 N N . ASP A 1 301 ? 49.237 1.971 -23.176 1.00 59.62 301 ASP A N 1
ATOM 2313 C CA . ASP A 1 301 ? 49.070 0.601 -23.686 1.00 59.62 301 ASP A CA 1
ATOM 2314 C C . ASP A 1 301 ? 50.089 -0.387 -23.067 1.00 59.62 301 ASP A C 1
ATOM 2316 O O . ASP A 1 301 ? 50.600 -1.306 -23.708 1.00 59.62 301 ASP A O 1
ATOM 2320 N N . PHE A 1 302 ? 50.458 -0.175 -21.797 1.00 61.97 302 PHE A N 1
ATOM 2321 C CA . PHE A 1 302 ? 51.357 -1.071 -21.071 1.00 61.97 302 PHE A CA 1
ATOM 2322 C C . PHE A 1 302 ? 50.555 -2.226 -20.477 1.00 61.97 302 PHE A C 1
ATOM 2324 O O . PHE A 1 302 ? 50.150 -2.221 -19.313 1.00 61.97 302 PHE A O 1
ATOM 2331 N N . MET A 1 303 ? 50.305 -3.221 -21.315 1.00 70.75 303 MET A N 1
ATOM 2332 C CA . MET A 1 303 ? 49.444 -4.345 -20.985 1.00 70.75 303 MET A CA 1
ATOM 2333 C C . MET A 1 303 ? 50.248 -5.451 -20.283 1.00 70.75 303 MET A C 1
ATOM 2335 O O . MET A 1 303 ? 50.598 -6.467 -20.881 1.00 70.75 303 MET A O 1
ATOM 2339 N N . LEU A 1 304 ? 50.546 -5.269 -18.989 1.00 72.62 304 LEU A N 1
ATOM 2340 C CA . LEU A 1 304 ? 51.151 -6.313 -18.133 1.00 72.62 304 LEU A CA 1
ATOM 2341 C C . LEU A 1 304 ? 50.342 -7.619 -18.114 1.00 72.62 304 LEU A C 1
ATOM 2343 O O . LEU A 1 304 ? 50.881 -8.665 -17.760 1.00 72.62 304 LEU A O 1
ATOM 2347 N N . GLN A 1 305 ? 49.063 -7.540 -18.478 1.00 77.94 305 GLN A N 1
ATOM 2348 C CA . GLN A 1 305 ? 48.148 -8.661 -18.630 1.00 77.94 305 GLN A CA 1
ATOM 2349 C C . GLN A 1 305 ? 48.344 -9.472 -19.911 1.00 77.94 305 GLN A C 1
ATOM 2351 O O . GLN A 1 305 ? 47.618 -10.442 -20.104 1.00 77.94 305 GLN A O 1
ATOM 2356 N N . PHE A 1 306 ? 49.251 -9.093 -20.815 1.00 80.81 306 PHE A N 1
ATOM 2357 C CA . PHE A 1 306 ? 49.502 -9.897 -22.005 1.00 80.81 306 PHE A CA 1
ATOM 2358 C C . PHE A 1 306 ? 50.448 -11.067 -21.714 1.00 80.81 306 PHE A C 1
ATOM 2360 O O . PHE A 1 306 ? 51.448 -10.898 -21.011 1.00 80.81 306 PHE A O 1
ATOM 2367 N N . PRO A 1 307 ? 50.162 -12.260 -22.266 1.00 84.69 307 PRO A N 1
ATOM 2368 C CA . PRO A 1 307 ? 51.112 -13.360 -22.261 1.00 84.69 307 PRO A CA 1
ATOM 2369 C C . PRO A 1 307 ? 52.423 -13.013 -23.000 1.00 84.69 307 PRO A C 1
ATOM 2371 O O . PRO A 1 307 ? 52.377 -12.308 -24.010 1.00 84.69 307 PRO A O 1
ATOM 2374 N N . PRO A 1 308 ? 53.574 -13.568 -22.572 1.00 88.44 308 PRO A N 1
ATOM 2375 C CA . PRO A 1 308 ? 53.735 -14.429 -21.400 1.00 88.44 308 PRO A CA 1
ATOM 2376 C C . PRO A 1 308 ? 53.636 -13.635 -20.088 1.00 88.44 308 PRO A C 1
ATOM 2378 O O . PRO A 1 308 ? 54.246 -12.579 -19.929 1.00 88.44 308 PRO A O 1
ATOM 2381 N N . TYR A 1 309 ? 52.870 -14.164 -19.131 1.00 88.12 309 TYR A N 1
ATOM 2382 C CA . TYR A 1 309 ? 52.608 -13.482 -17.866 1.00 88.12 309 TYR A CA 1
ATOM 2383 C C . TYR A 1 309 ? 53.877 -13.396 -17.014 1.00 88.12 309 TYR A C 1
ATOM 2385 O O . TYR A 1 309 ? 54.436 -14.411 -16.609 1.00 88.12 309 TYR A O 1
ATOM 2393 N N . SER A 1 310 ? 54.316 -12.174 -16.715 1.00 87.00 310 SER A N 1
ATOM 2394 C CA . SER A 1 310 ? 55.460 -11.946 -15.826 1.00 87.00 310 SER A CA 1
ATOM 2395 C C . SER A 1 310 ? 55.116 -12.227 -14.358 1.00 87.00 310 SER A C 1
ATOM 2397 O O . SER A 1 310 ? 53.994 -11.959 -13.920 1.00 87.00 310 SER A O 1
ATOM 2399 N N . ASP A 1 311 ? 56.104 -12.631 -13.553 1.00 89.69 311 ASP A N 1
ATOM 2400 C CA . ASP A 1 311 ? 55.949 -12.764 -12.092 1.00 89.69 311 ASP A CA 1
ATOM 2401 C C . ASP A 1 311 ? 55.440 -11.468 -11.447 1.00 89.69 311 ASP A C 1
ATOM 2403 O O . ASP A 1 311 ? 54.708 -11.491 -10.460 1.00 89.69 311 ASP A O 1
ATOM 2407 N N . LYS A 1 312 ? 55.791 -10.309 -12.020 1.00 85.00 312 LYS A N 1
ATOM 2408 C CA . LYS A 1 312 ? 55.289 -9.003 -11.580 1.00 85.00 312 LYS A CA 1
ATOM 2409 C C . LYS A 1 312 ? 53.771 -8.897 -11.746 1.00 85.00 312 LYS A C 1
ATOM 2411 O O . LYS A 1 312 ? 53.101 -8.445 -10.820 1.00 85.00 312 LYS A O 1
ATOM 2416 N N . TYR A 1 313 ? 53.236 -9.314 -12.894 1.00 87.19 313 TYR A N 1
ATOM 2417 C CA . TYR A 1 313 ? 51.795 -9.330 -13.145 1.00 87.19 313 TYR A CA 1
ATOM 2418 C C . TYR A 1 313 ? 51.082 -10.345 -12.243 1.00 87.19 313 TYR A C 1
ATOM 2420 O O . TYR A 1 313 ? 50.112 -9.990 -11.574 1.00 87.19 313 TYR A O 1
ATOM 2428 N N . VAL A 1 314 ? 51.613 -11.568 -12.133 1.00 88.69 314 VAL A N 1
ATOM 2429 C CA . VAL A 1 314 ? 51.054 -12.620 -11.265 1.00 88.69 314 VAL A CA 1
ATOM 2430 C C . VAL A 1 314 ? 51.007 -12.169 -9.802 1.00 88.69 314 VAL A C 1
ATOM 2432 O O . VAL A 1 314 ? 49.975 -12.302 -9.142 1.00 88.69 314 VAL A O 1
ATOM 2435 N N . ASN A 1 315 ? 52.087 -11.568 -9.295 1.00 88.62 315 ASN A N 1
ATOM 2436 C CA . ASN A 1 315 ? 52.144 -11.044 -7.930 1.00 88.62 315 ASN A CA 1
ATOM 2437 C C . ASN A 1 315 ? 51.196 -9.856 -7.710 1.00 88.62 315 ASN A C 1
ATOM 2439 O O . ASN A 1 315 ? 50.615 -9.737 -6.631 1.00 88.62 315 ASN A O 1
ATOM 2443 N N . MET A 1 316 ? 51.028 -8.980 -8.707 1.00 87.25 316 MET A N 1
ATOM 2444 C CA . MET A 1 316 ? 50.082 -7.861 -8.651 1.00 87.25 316 MET A CA 1
ATOM 2445 C C . MET A 1 316 ? 48.637 -8.362 -8.534 1.00 87.25 316 MET A C 1
ATOM 2447 O O . MET A 1 316 ? 47.925 -7.938 -7.628 1.00 87.25 316 MET A O 1
ATOM 2451 N N . ILE A 1 317 ? 48.227 -9.306 -9.388 1.00 89.31 317 ILE A N 1
ATOM 2452 C CA . ILE A 1 317 ? 46.885 -9.905 -9.344 1.00 89.31 317 ILE A CA 1
ATOM 2453 C C . ILE A 1 317 ? 46.668 -10.695 -8.045 1.00 89.31 317 ILE A C 1
ATOM 2455 O O . ILE A 1 317 ? 45.650 -10.519 -7.384 1.00 89.31 317 ILE A O 1
ATOM 2459 N N . THR A 1 318 ? 47.649 -11.495 -7.613 1.00 89.88 318 THR A N 1
ATOM 2460 C CA . THR A 1 318 ? 47.566 -12.269 -6.357 1.00 89.88 318 THR A CA 1
ATOM 2461 C C . THR A 1 318 ? 47.373 -11.369 -5.132 1.00 89.88 318 THR A C 1
ATOM 2463 O O . THR A 1 318 ? 46.675 -11.750 -4.198 1.00 89.88 318 THR A O 1
ATOM 2466 N N . LYS A 1 319 ? 47.974 -10.171 -5.118 1.00 89.19 319 LYS A N 1
ATOM 2467 C CA . LYS A 1 319 ? 47.753 -9.180 -4.054 1.00 89.19 319 LYS A CA 1
ATOM 2468 C C . LYS A 1 319 ? 46.396 -8.487 -4.152 1.00 89.19 319 LYS A C 1
ATOM 2470 O O . LYS A 1 319 ? 45.876 -8.111 -3.119 1.00 89.19 319 LYS A O 1
ATOM 2475 N N . ALA A 1 320 ? 45.856 -8.299 -5.356 1.00 86.31 320 ALA A N 1
ATOM 2476 C CA . ALA A 1 320 ? 44.563 -7.647 -5.562 1.00 86.31 320 ALA A CA 1
ATOM 2477 C C . ALA A 1 320 ? 43.362 -8.553 -5.228 1.00 86.31 320 ALA A C 1
ATOM 2479 O O . ALA A 1 320 ? 42.277 -8.048 -4.967 1.00 86.31 320 ALA A O 1
ATOM 2480 N N . ILE A 1 321 ? 43.548 -9.877 -5.268 1.00 88.62 321 ILE A N 1
ATOM 2481 C CA . ILE A 1 321 ? 42.520 -10.879 -4.932 1.00 88.62 321 ILE A CA 1
ATOM 2482 C C . ILE A 1 321 ? 42.511 -11.220 -3.423 1.00 88.62 321 ILE A C 1
ATOM 2484 O O . ILE A 1 321 ? 41.529 -11.776 -2.937 1.00 88.62 321 ILE A O 1
ATOM 2488 N N . LYS A 1 322 ? 43.585 -10.906 -2.682 1.00 59.72 322 LYS A N 1
ATOM 2489 C CA . LYS A 1 322 ? 43.665 -11.057 -1.217 1.00 59.72 322 LYS A CA 1
ATOM 2490 C C . LYS A 1 322 ? 43.101 -9.840 -0.499 1.00 59.72 322 LYS A C 1
ATOM 2492 O O . LYS A 1 322 ? 42.500 -10.061 0.573 1.00 59.72 322 LYS A O 1
#